Protein AF-A0A520LQC9-F1 (afdb_monomer_lite)

Radius of gyration: 25.59 Å; chains: 1; bounding box: 59×43×76 Å

pLDDT: mean 84.44, std 19.71, range [26.31, 98.5]

Secondary structure (DSSP, 8-state):
--TTSSTTTTT-SS---------------S---------SSPPPPPSS--GGG---HHHHHHHSSS----SS----TT--------TTSEETTEE--SSEEEEEEEEEETTEEEEEEEE----HHHHHHHHHHHHSS---HHHHHHHHGGGTT---TTSS-TT-HHHHHHHHHHHHHHHTSEEEEEEEEE-TTS-EEE---TT-EEEETTTTSS-GGGPPPP-STTHHHHT-SS-SS---S--

Sequence (243 aa):
MRRRSVLSLLGLGGVGVLTAKGLSGCIAPGGSSRAAKAFPFQPVRVPLPVNSDGLQASEQQSTYRELALEDRLTVPDGFASQLLAAWGDPLGDSRFGFNNDHLGFVQQGPDRASMTVNFEYISAVPWVQGFAEVVGRSLPFAALVASLQPSDGVVDCTALPAGDRRLQQIRAVADEAMTDLGIGVMTLQRDGQGQWKRAQGPQDRRITGISGLEDPQQQLISTGPAAAVFRASSRQGYDDGLG

Foldseek 3Di:
DDPPVVVVVVPPPDDDDDDDDDDDDDDDDDDDPPPLPDDPFDDDDDLADDPSVPDDPVRRCVVNVDDDDDPDDDDTPPDDDDDAFDFLPDFAVGTAAADKDWDDWAAPDQWKIKTKIFQAADPPVVCQVCVCVRNVDHQCVVVLCVVCVVVVNDDDLVPDDPPDPNNVSCCSRVVNRQSRGGMWMFMWTQDPVRDIHTDDDPPGDDLTSCQCVVDVVRDDDDDDPCVVQLVDPDHDDDNPVPD

Structure (mmCIF, N/CA/C/O backbone):
data_AF-A0A520LQC9-F1
#
_entry.id   AF-A0A520LQC9-F1
#
loop_
_atom_site.group_PDB
_atom_site.id
_atom_site.type_symbol
_atom_site.label_atom_id
_atom_site.label_alt_id
_atom_site.label_comp_id
_atom_site.label_asym_id
_atom_site.label_entity_id
_atom_site.label_seq_id
_atom_site.pdbx_PDB_ins_code
_atom_site.Cartn_x
_atom_site.Cartn_y
_atom_site.Cartn_z
_atom_site.occupancy
_atom_site.B_iso_or_equiv
_atom_site.auth_seq_id
_atom_site.auth_comp_id
_atom_site.auth_asym_id
_atom_site.auth_atom_id
_atom_site.pdbx_PDB_model_num
ATOM 1 N N . MET A 1 1 ? -33.769 -2.444 -13.936 1.00 41.75 1 MET A N 1
ATOM 2 C CA . MET A 1 1 ? -32.495 -1.804 -14.341 1.00 41.75 1 MET A CA 1
ATOM 3 C C . MET A 1 1 ? -31.604 -2.843 -15.016 1.00 41.75 1 MET A C 1
ATOM 5 O O . MET A 1 1 ? -31.453 -3.929 -14.474 1.00 41.75 1 MET A O 1
ATOM 9 N N . ARG A 1 2 ? -31.092 -2.573 -16.226 1.00 30.67 2 ARG A N 1
ATOM 10 C CA . ARG A 1 2 ? -30.280 -3.526 -17.012 1.00 30.67 2 ARG A CA 1
ATOM 11 C C . ARG A 1 2 ? -28.792 -3.344 -16.684 1.00 30.67 2 ARG A C 1
ATOM 13 O O . ARG A 1 2 ? -28.286 -2.231 -16.760 1.00 30.67 2 ARG A O 1
ATOM 20 N N . ARG A 1 3 ? -28.086 -4.448 -16.400 1.00 45.88 3 ARG A N 1
ATOM 21 C CA . ARG A 1 3 ? -26.659 -4.527 -15.999 1.00 45.88 3 ARG A CA 1
ATOM 22 C C . ARG A 1 3 ? -25.648 -3.830 -16.935 1.00 45.88 3 ARG A C 1
ATOM 24 O O . ARG A 1 3 ? -24.495 -3.677 -16.566 1.00 45.88 3 ARG A O 1
ATOM 31 N N . ARG A 1 4 ? -26.064 -3.377 -18.123 1.00 47.41 4 ARG A N 1
ATOM 32 C CA . ARG A 1 4 ? -25.204 -2.676 -19.094 1.00 47.41 4 ARG A CA 1
ATOM 33 C C . ARG A 1 4 ? -25.008 -1.184 -18.798 1.00 47.41 4 ARG A C 1
ATOM 35 O O . ARG A 1 4 ? -24.074 -0.604 -19.324 1.00 47.41 4 ARG A O 1
ATOM 42 N N . SER A 1 5 ? -25.840 -0.576 -17.951 1.00 45.59 5 SER A N 1
ATOM 43 C CA . SER A 1 5 ? -25.753 0.863 -17.651 1.00 45.59 5 SER A CA 1
ATOM 44 C C . SER A 1 5 ? -24.726 1.217 -16.566 1.00 45.59 5 SER A C 1
ATOM 46 O O . SER A 1 5 ? -24.356 2.378 -16.447 1.00 45.59 5 SER A O 1
ATOM 48 N N . VAL A 1 6 ? -24.255 0.238 -15.784 1.00 43.56 6 VAL A N 1
ATOM 49 C CA . VAL A 1 6 ? -23.309 0.473 -14.674 1.00 43.56 6 VAL A CA 1
ATOM 50 C C . VAL A 1 6 ? -21.874 0.649 -15.184 1.00 43.56 6 VAL A C 1
ATOM 52 O O . VAL A 1 6 ? -21.160 1.526 -14.711 1.00 43.56 6 VAL A O 1
ATOM 55 N N . LEU A 1 7 ? -21.475 -0.100 -16.220 1.00 42.34 7 LEU A N 1
ATOM 56 C CA . LEU A 1 7 ? -20.141 0.023 -16.830 1.00 42.34 7 LEU A CA 1
ATOM 57 C C . LEU A 1 7 ? -19.940 1.357 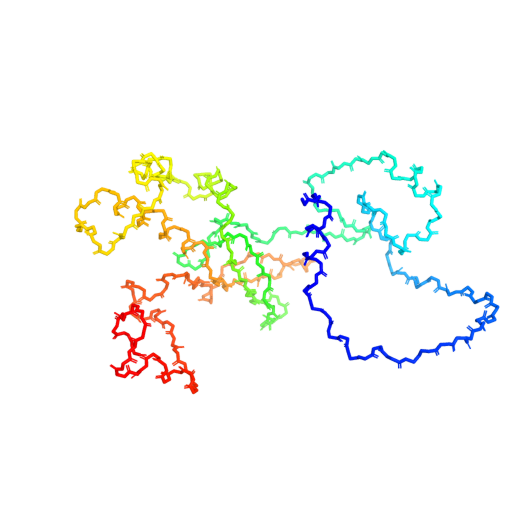-17.568 1.00 42.34 7 LEU A C 1
ATOM 59 O O . LEU A 1 7 ? -18.813 1.806 -17.725 1.00 42.34 7 LEU A O 1
ATOM 63 N N . SER A 1 8 ? -21.023 2.024 -17.974 1.00 41.09 8 SER A N 1
ATOM 64 C CA . SER A 1 8 ? -20.958 3.358 -18.581 1.00 41.09 8 SER A CA 1
ATOM 65 C C . SER A 1 8 ? -20.707 4.474 -17.559 1.00 41.09 8 SER A C 1
ATOM 67 O O . SER A 1 8 ? -20.247 5.542 -17.947 1.00 41.09 8 SER A O 1
ATOM 69 N N . LEU A 1 9 ? -20.993 4.246 -16.269 1.00 41.69 9 LEU A N 1
ATOM 70 C CA . LEU A 1 9 ? -20.809 5.252 -15.214 1.00 41.69 9 LEU A CA 1
ATOM 71 C C . LEU A 1 9 ? -19.421 5.211 -14.556 1.00 41.69 9 LEU A C 1
ATOM 73 O O . LEU A 1 9 ? -18.987 6.223 -14.019 1.00 41.69 9 LEU A O 1
ATOM 77 N N . LEU A 1 10 ? -18.706 4.084 -14.629 1.00 44.91 10 LEU A N 1
ATOM 78 C CA . LEU A 1 10 ? -17.356 3.944 -14.056 1.00 44.91 10 LEU A CA 1
ATOM 79 C C . LEU A 1 10 ? -16.238 4.501 -14.959 1.00 44.91 10 LEU A C 1
ATOM 81 O O . LEU A 1 10 ? -15.096 4.589 -14.530 1.00 44.91 10 LEU A O 1
ATOM 85 N N . GLY A 1 11 ? -16.561 4.918 -16.188 1.00 42.03 11 GLY A N 1
ATOM 86 C CA . GLY A 1 11 ? -15.620 5.554 -17.120 1.00 42.03 11 GLY A CA 1
ATOM 87 C C . GLY A 1 11 ? -15.581 7.088 -17.067 1.00 42.03 11 GLY A C 1
ATOM 88 O O . GLY A 1 11 ? -14.972 7.700 -17.938 1.00 42.03 11 GLY A O 1
ATOM 89 N N . LEU A 1 12 ? -16.247 7.730 -16.101 1.00 41.31 12 LEU A N 1
ATOM 90 C CA . LEU A 1 12 ? -16.371 9.196 -16.012 1.00 41.31 12 LEU A CA 1
ATOM 91 C C . LEU A 1 12 ? -15.579 9.794 -14.837 1.00 41.31 12 LEU A C 1
ATOM 93 O O . LEU A 1 12 ? -16.063 10.664 -14.118 1.00 41.31 12 LEU A O 1
ATOM 97 N N . GLY A 1 13 ? -14.337 9.347 -14.663 1.00 36.91 13 GLY A N 1
ATOM 98 C CA . GLY A 1 13 ? -13.351 9.996 -13.802 1.00 36.91 13 GLY A CA 1
ATOM 99 C C . GLY A 1 13 ? -12.345 10.800 -14.624 1.00 36.91 13 GLY A C 1
ATOM 100 O O . GLY A 1 13 ? -11.315 10.268 -15.011 1.00 36.91 13 GLY A O 1
ATOM 101 N N . GLY A 1 14 ? -12.641 12.079 -14.873 1.00 41.03 14 GLY A N 1
ATOM 102 C CA . GLY A 1 14 ? -11.618 13.098 -15.134 1.00 41.03 14 GLY A CA 1
ATOM 103 C C . GLY A 1 14 ? -11.193 13.356 -16.584 1.00 41.03 14 GLY A C 1
ATOM 104 O O . GLY A 1 14 ? -10.064 13.065 -16.949 1.00 41.03 14 GLY A O 1
ATOM 105 N N . VAL A 1 15 ? -12.020 14.071 -17.357 1.00 36.84 15 VAL A N 1
ATOM 106 C CA . VAL A 1 15 ? -11.524 15.138 -18.252 1.00 36.84 15 VAL A CA 1
ATOM 107 C C . VAL A 1 15 ? -12.535 16.282 -18.218 1.00 36.84 15 VAL A C 1
ATOM 109 O O . VAL A 1 15 ? -13.693 16.115 -18.599 1.00 36.84 15 VAL A O 1
ATOM 112 N N . GLY A 1 16 ? -12.107 17.451 -17.744 1.00 32.12 16 GLY A N 1
ATOM 113 C CA . GLY A 1 16 ? -12.896 18.676 -17.817 1.00 32.12 16 GLY A CA 1
ATOM 114 C C . GLY A 1 16 ? -13.142 19.062 -19.273 1.00 32.12 16 GLY A C 1
ATOM 115 O O . GLY A 1 16 ? -12.228 19.499 -19.967 1.00 32.12 16 GLY A O 1
ATOM 116 N N . VAL A 1 17 ? -14.383 18.914 -19.733 1.00 31.62 17 VAL A N 1
ATOM 117 C CA . VAL A 1 17 ? -14.853 19.482 -20.999 1.00 31.62 17 VAL A CA 1
ATOM 118 C C . VAL A 1 17 ? -15.543 20.802 -20.686 1.00 31.62 17 VAL A C 1
ATOM 120 O O . VAL A 1 17 ? -16.696 20.838 -20.256 1.00 31.62 17 VAL A O 1
ATOM 123 N N . LEU A 1 18 ? -14.836 21.903 -20.931 1.00 34.00 18 LEU A N 1
ATOM 124 C CA . LEU A 1 18 ? -15.486 23.180 -21.174 1.00 34.00 18 LEU A CA 1
ATOM 125 C C . LEU A 1 18 ? -16.103 23.139 -22.582 1.00 34.00 18 LEU A C 1
ATOM 127 O O . LEU A 1 18 ? -15.412 23.082 -23.593 1.00 34.00 18 LEU A O 1
ATOM 131 N N . THR A 1 19 ? -17.436 23.163 -22.580 1.00 35.38 19 THR A N 1
ATOM 132 C CA . THR A 1 19 ? -18.348 23.686 -23.609 1.00 35.38 19 THR A CA 1
ATOM 133 C C . THR A 1 19 ? -18.369 23.021 -24.987 1.00 35.38 19 THR A C 1
ATOM 135 O O . THR A 1 19 ? -17.676 23.423 -25.916 1.00 35.38 19 THR A O 1
ATOM 138 N N . ALA A 1 20 ? -19.343 22.126 -25.166 1.00 37.72 20 ALA A N 1
ATOM 139 C CA . ALA A 1 20 ? -20.024 21.945 -26.442 1.00 37.72 20 ALA A CA 1
ATOM 140 C C . ALA A 1 20 ? -21.269 22.848 -26.487 1.00 37.72 20 ALA A C 1
ATOM 142 O O . ALA A 1 20 ? -22.226 22.593 -25.760 1.00 37.72 20 ALA A O 1
ATOM 143 N N . LYS A 1 21 ? -21.277 23.869 -27.354 1.00 31.86 21 LYS A N 1
ATOM 144 C CA . LYS A 1 21 ? -22.494 24.423 -27.981 1.00 31.86 21 LYS A CA 1
ATOM 145 C C . LYS A 1 21 ? -22.140 25.080 -29.320 1.00 31.86 21 LYS A C 1
ATOM 147 O O . LYS A 1 21 ? -21.300 25.968 -29.358 1.00 31.86 21 LYS A O 1
ATOM 152 N N . GLY A 1 22 ? -22.837 24.670 -30.380 1.00 26.31 22 GLY A N 1
ATOM 153 C CA . GLY A 1 22 ? -22.778 25.257 -31.727 1.00 26.31 22 GLY A CA 1
ATOM 154 C C . GLY A 1 22 ? -22.668 24.158 -32.786 1.00 26.31 22 GLY A C 1
ATOM 155 O O . GLY A 1 22 ? -21.577 23.696 -33.071 1.00 26.31 22 GLY A O 1
ATOM 156 N N . LEU A 1 23 ? -23.770 23.485 -33.124 1.00 34.34 23 LEU A N 1
ATOM 157 C CA . LEU A 1 23 ? -24.636 23.783 -34.277 1.00 34.34 23 LEU A CA 1
ATOM 158 C C . LEU A 1 23 ? -23.962 23.586 -35.645 1.00 34.34 23 LEU A C 1
ATOM 160 O O . LEU A 1 23 ? -23.001 24.259 -35.979 1.00 34.34 23 LEU A O 1
ATOM 164 N N . SER A 1 24 ? -24.614 22.728 -36.435 1.00 35.12 24 SER A N 1
ATOM 165 C CA . SER A 1 24 ? -24.707 22.739 -37.898 1.00 35.12 24 SER A CA 1
ATOM 166 C C . SER A 1 24 ? -23.434 22.711 -38.741 1.00 35.12 24 SER A C 1
ATOM 168 O O . SER A 1 24 ? -22.727 23.696 -38.886 1.00 35.12 24 SER A O 1
ATOM 170 N N . GLY A 1 25 ? -23.319 21.611 -39.490 1.00 38.41 25 GLY A N 1
ATOM 171 C CA . GLY A 1 25 ? -23.129 21.689 -40.935 1.00 38.41 25 GLY A CA 1
ATOM 172 C C . GLY A 1 25 ? -21.792 22.236 -41.414 1.00 38.41 25 GLY A C 1
ATOM 173 O O . GLY A 1 25 ? -21.731 23.362 -41.881 1.00 38.41 25 GLY A O 1
ATOM 174 N N . CYS A 1 26 ? -20.784 21.369 -41.459 1.00 28.91 26 CYS A N 1
ATOM 175 C CA . CYS A 1 26 ? -19.716 21.462 -42.447 1.00 28.91 26 CYS A CA 1
ATOM 176 C C . CYS A 1 26 ? -19.428 20.049 -42.957 1.00 28.91 26 CYS A C 1
ATOM 178 O O . CYS A 1 26 ? -18.980 19.182 -42.209 1.00 28.91 26 CYS A O 1
ATOM 180 N N . ILE A 1 27 ? -19.719 19.822 -44.236 1.00 44.97 27 ILE A N 1
ATOM 181 C CA . ILE A 1 27 ? -19.195 18.694 -45.005 1.00 44.97 27 ILE A CA 1
ATOM 182 C C . ILE A 1 27 ? -17.670 18.787 -44.902 1.00 44.97 27 ILE A C 1
ATOM 184 O O . ILE A 1 27 ? -17.093 19.769 -45.362 1.00 44.97 27 ILE A O 1
ATOM 188 N N . ALA A 1 28 ? -17.019 17.808 -44.274 1.00 32.06 28 ALA A N 1
ATOM 189 C CA . ALA A 1 28 ? -15.567 17.713 -44.331 1.00 32.06 28 ALA A CA 1
ATOM 190 C C . ALA A 1 28 ? -15.187 17.199 -45.732 1.00 32.06 28 ALA A C 1
ATOM 192 O O . ALA A 1 28 ? -15.587 16.089 -46.095 1.00 32.06 28 ALA A O 1
ATOM 193 N N . PRO A 1 29 ? -14.470 17.990 -46.547 1.00 35.97 29 PRO A N 1
ATOM 194 C CA . PRO A 1 29 ? -14.013 17.538 -47.846 1.00 35.97 29 PRO A CA 1
ATOM 195 C C . PRO A 1 29 ? -12.846 16.572 -47.660 1.00 35.97 29 PRO A C 1
ATOM 197 O O . PRO A 1 29 ? -11.974 16.817 -46.833 1.00 35.97 29 PRO A O 1
ATOM 200 N N . GLY A 1 30 ? -12.818 15.535 -48.497 1.00 35.47 30 GLY A N 1
ATOM 201 C CA . GLY A 1 30 ? -11.588 14.903 -48.968 1.00 35.47 30 GLY A CA 1
ATOM 202 C C . GLY A 1 30 ? -10.801 14.102 -47.934 1.00 35.47 30 GLY A C 1
ATOM 203 O O . GLY A 1 30 ? -10.338 14.613 -46.919 1.00 35.47 30 GLY A O 1
ATOM 204 N N . GLY A 1 31 ? -10.575 12.829 -48.255 1.00 47.59 31 GLY A N 1
ATOM 205 C CA . GLY A 1 31 ? -9.645 11.978 -47.530 1.00 47.59 31 GLY A CA 1
ATOM 206 C C . GLY A 1 31 ? -8.300 12.672 -47.332 1.00 47.59 31 GLY A C 1
ATOM 207 O O . GLY A 1 31 ? -7.526 12.844 -48.268 1.00 47.59 31 GLY A O 1
ATOM 208 N N . SER A 1 32 ? -8.013 13.037 -46.089 1.00 35.12 32 SER A N 1
ATOM 209 C CA . SER A 1 32 ? -6.643 13.108 -45.619 1.00 35.12 32 SER A CA 1
ATOM 210 C C . SER A 1 32 ? -6.402 11.790 -44.908 1.00 35.12 32 SER A C 1
ATOM 212 O O . SER A 1 32 ? -6.978 11.511 -43.855 1.00 35.12 32 SER A O 1
ATOM 214 N N . SER A 1 33 ? -5.587 10.935 -45.522 1.00 46.50 33 SER A N 1
ATOM 215 C CA . SER A 1 33 ? -4.914 9.865 -44.804 1.00 46.50 33 SER A CA 1
ATOM 216 C C . SER A 1 33 ? -4.143 10.538 -43.671 1.00 46.50 33 SER A C 1
ATOM 218 O O . SER A 1 33 ? -3.051 11.068 -43.882 1.00 46.50 33 SER A O 1
ATOM 220 N N . ARG A 1 34 ? -4.745 10.606 -42.479 1.00 47.66 34 ARG A N 1
ATOM 221 C CA . ARG A 1 34 ? -4.026 10.956 -41.259 1.00 47.66 34 ARG A CA 1
ATOM 222 C C . ARG A 1 34 ? -2.916 9.925 -41.185 1.00 47.66 34 ARG A C 1
ATOM 224 O O . ARG A 1 34 ? -3.203 8.757 -40.941 1.00 47.66 34 ARG A O 1
ATOM 231 N N . ALA A 1 35 ? -1.691 10.340 -41.506 1.00 51.47 35 ALA A N 1
ATOM 232 C CA . ALA A 1 35 ? -0.525 9.492 -41.369 1.00 51.47 35 ALA A CA 1
ATOM 233 C C . ALA A 1 35 ? -0.599 8.905 -39.960 1.00 51.47 35 ALA A C 1
ATOM 235 O O . ALA A 1 35 ? -0.631 9.659 -38.980 1.00 51.47 35 ALA A O 1
ATOM 236 N N . ALA A 1 36 ? -0.769 7.584 -39.875 1.00 61.38 36 ALA A N 1
ATOM 237 C CA . ALA A 1 36 ? -0.762 6.892 -38.603 1.00 61.38 36 ALA A CA 1
ATOM 238 C C . ALA A 1 36 ? 0.520 7.335 -37.900 1.00 61.38 36 ALA A C 1
ATOM 240 O O . ALA A 1 36 ? 1.600 7.257 -38.492 1.00 61.38 36 ALA A O 1
ATOM 241 N N . LYS A 1 37 ? 0.403 7.909 -36.697 1.00 60.16 37 LYS A N 1
ATOM 242 C CA . LYS A 1 37 ? 1.586 8.272 -35.916 1.00 60.16 37 LYS A CA 1
ATOM 243 C C . LYS A 1 37 ? 2.418 7.002 -35.789 1.00 60.16 37 LYS A C 1
ATOM 245 O O . LYS A 1 37 ? 1.970 6.049 -35.159 1.00 60.16 37 LYS A O 1
ATOM 250 N N . ALA A 1 38 ? 3.584 6.985 -36.427 1.00 76.06 38 ALA A N 1
ATOM 251 C CA . ALA A 1 38 ? 4.504 5.873 -36.313 1.00 76.06 38 ALA A CA 1
ATOM 252 C C . ALA A 1 38 ? 4.995 5.849 -34.865 1.00 76.06 38 ALA A C 1
ATOM 254 O O . ALA A 1 38 ? 5.690 6.765 -34.419 1.00 76.06 38 ALA A O 1
ATOM 255 N N . PHE A 1 39 ? 4.560 4.846 -34.109 1.00 78.94 39 PHE A N 1
ATOM 256 C CA . PHE A 1 39 ? 5.113 4.591 -32.790 1.00 78.94 39 PHE A CA 1
ATOM 257 C C . PHE A 1 39 ? 6.555 4.088 -32.957 1.00 78.94 39 PHE A C 1
ATOM 259 O O . PHE A 1 39 ? 6.832 3.346 -33.900 1.00 78.94 39 PHE A O 1
ATOM 266 N N . PRO A 1 40 ? 7.484 4.458 -32.057 1.00 89.06 40 PRO A N 1
ATOM 267 C CA . PRO A 1 40 ? 8.860 3.957 -32.098 1.00 89.06 40 PRO A CA 1
ATOM 268 C C . PRO A 1 40 ? 8.972 2.466 -31.720 1.00 89.06 40 PRO A C 1
ATOM 270 O O . PRO A 1 40 ? 10.072 1.932 -31.649 1.00 89.06 40 PRO A O 1
ATOM 273 N N . PHE A 1 41 ? 7.844 1.800 -31.465 1.00 91.00 41 PHE A N 1
ATOM 274 C CA . PHE A 1 41 ? 7.709 0.381 -31.159 1.00 91.00 41 PHE A CA 1
ATOM 275 C C . PHE A 1 41 ? 6.403 -0.147 -31.763 1.00 91.00 41 PHE A C 1
ATOM 277 O O . PHE A 1 41 ? 5.493 0.631 -32.059 1.00 91.00 41 PHE A O 1
ATOM 284 N N . GLN A 1 42 ? 6.292 -1.467 -31.908 1.00 87.62 42 GLN A N 1
ATOM 285 C CA . GLN A 1 42 ? 5.036 -2.116 -32.285 1.00 87.62 42 GLN A CA 1
ATOM 286 C C . GLN A 1 42 ? 4.140 -2.265 -31.044 1.00 87.62 42 GLN A C 1
ATOM 288 O O . GLN A 1 42 ? 4.574 -2.890 -30.074 1.00 87.62 42 GLN A O 1
ATOM 293 N N . PRO A 1 43 ? 2.924 -1.685 -31.015 1.00 86.00 43 PRO A N 1
ATOM 294 C CA . PRO A 1 43 ? 2.024 -1.827 -29.874 1.00 86.00 43 PRO A CA 1
ATOM 295 C C . PRO A 1 43 ? 1.677 -3.292 -29.583 1.00 86.00 43 PRO A C 1
ATOM 297 O O . PRO A 1 43 ? 1.426 -4.076 -30.499 1.00 86.00 43 PRO A O 1
ATOM 300 N N . VAL A 1 44 ? 1.618 -3.650 -28.299 1.00 86.44 44 VAL A N 1
ATOM 301 C CA . VAL A 1 44 ? 1.149 -4.974 -27.867 1.00 86.44 44 VAL A CA 1
ATOM 302 C C . VAL A 1 44 ? -0.352 -5.078 -28.125 1.00 86.44 44 VAL A C 1
ATOM 304 O O . VAL A 1 44 ? -1.110 -4.163 -27.796 1.00 86.44 44 VAL A O 1
ATOM 307 N N . ARG A 1 45 ? -0.793 -6.208 -28.688 1.00 82.31 45 ARG A N 1
ATOM 308 C CA . ARG A 1 45 ? -2.220 -6.487 -28.872 1.00 82.31 45 ARG A CA 1
ATOM 309 C C . ARG A 1 45 ? -2.903 -6.600 -27.507 1.00 82.31 45 ARG A C 1
ATOM 311 O O . ARG A 1 45 ? -2.523 -7.430 -26.685 1.00 82.31 45 ARG A O 1
ATOM 318 N N . VAL A 1 46 ? -3.952 -5.811 -27.304 1.00 85.00 46 VAL A N 1
ATOM 319 C CA . VAL A 1 46 ? -4.822 -5.896 -26.124 1.00 85.00 46 VAL A CA 1
ATOM 320 C C . VAL A 1 46 ? -5.995 -6.861 -26.360 1.00 85.00 46 VAL A C 1
ATOM 322 O O . VAL A 1 46 ? -6.340 -7.126 -27.509 1.00 85.00 46 VAL A O 1
ATOM 325 N N . PRO A 1 47 ? -6.650 -7.385 -25.308 1.00 85.06 47 PRO A N 1
ATOM 326 C CA . PRO A 1 47 ? -7.745 -8.347 -25.464 1.00 85.06 47 PRO A CA 1
ATOM 327 C C . PRO A 1 47 ? -9.012 -7.818 -26.144 1.00 85.06 47 PRO A C 1
ATOM 329 O O . PRO A 1 47 ? -9.862 -8.604 -26.557 1.00 85.06 47 PRO A O 1
ATOM 332 N N . LEU A 1 48 ? -9.168 -6.496 -26.219 1.00 86.06 48 LEU A N 1
ATOM 333 C CA . LEU A 1 48 ? -10.348 -5.836 -26.763 1.00 86.06 48 LEU A CA 1
ATOM 334 C C . LEU A 1 48 ? -9.943 -4.889 -27.895 1.00 86.06 48 LEU A C 1
ATOM 336 O O . LEU A 1 48 ? -8.956 -4.174 -27.731 1.00 86.06 48 LEU A O 1
ATOM 340 N N . PRO A 1 49 ? -10.713 -4.826 -28.997 1.00 84.81 49 PRO A N 1
ATOM 341 C CA . PRO A 1 49 ? -10.439 -3.886 -30.075 1.00 84.81 49 PRO A CA 1
ATOM 342 C C . PRO A 1 49 ? -10.452 -2.450 -29.555 1.00 84.81 49 PRO A C 1
ATOM 344 O O . PRO A 1 49 ? -11.366 -2.045 -28.830 1.00 84.81 49 PRO A O 1
ATOM 347 N N . VAL A 1 50 ? -9.471 -1.662 -29.981 1.00 83.25 50 VAL A N 1
ATOM 348 C CA . VAL A 1 50 ? -9.417 -0.220 -29.736 1.00 83.25 50 VAL A CA 1
ATOM 349 C C . VAL A 1 50 ? -9.414 0.530 -31.064 1.00 83.25 50 VAL A C 1
ATOM 351 O O . VAL A 1 50 ? -8.910 0.057 -32.078 1.00 83.25 50 VAL A O 1
ATOM 354 N N . ASN A 1 51 ? -9.969 1.744 -31.082 1.00 79.00 51 ASN A N 1
ATOM 355 C CA . ASN A 1 51 ? -10.102 2.531 -32.319 1.00 79.00 51 ASN A CA 1
ATOM 356 C C . ASN A 1 51 ? -8.755 2.821 -33.009 1.00 79.00 51 ASN A C 1
ATOM 358 O O . ASN A 1 51 ? -8.720 3.116 -34.201 1.00 79.00 51 ASN A O 1
ATOM 362 N N . SER A 1 52 ? -7.652 2.760 -32.261 1.00 75.94 52 SER A N 1
ATOM 363 C CA . SER A 1 52 ? -6.294 2.945 -32.769 1.00 75.94 52 SER A CA 1
ATOM 364 C C . SER A 1 52 ? -5.736 1.747 -33.540 1.00 75.94 52 SER A C 1
ATOM 366 O O . SER A 1 52 ? -4.690 1.901 -34.159 1.00 75.94 52 SER A O 1
ATOM 368 N N . ASP A 1 53 ? -6.415 0.596 -33.548 1.00 78.12 53 ASP A N 1
ATOM 369 C CA . ASP A 1 53 ? -5.949 -0.605 -34.258 1.00 78.12 53 ASP A CA 1
ATOM 370 C C . ASP A 1 53 ? -6.005 -0.457 -35.784 1.00 78.12 53 ASP A C 1
ATOM 372 O O . ASP A 1 53 ? -5.381 -1.226 -36.508 1.00 78.12 53 ASP A O 1
ATOM 376 N N . GLY A 1 54 ? -6.781 0.506 -36.294 1.00 83.31 54 GLY A N 1
ATOM 377 C CA . GLY A 1 54 ? -6.943 0.724 -37.735 1.00 83.31 54 GLY A CA 1
ATOM 378 C C . GLY A 1 54 ? -7.723 -0.378 -38.461 1.00 83.31 54 GLY A C 1
ATOM 379 O O . GLY A 1 54 ? -7.765 -0.374 -39.687 1.00 83.31 54 GLY A O 1
ATOM 380 N N . LEU A 1 55 ? -8.351 -1.296 -37.720 1.00 86.44 55 LEU A N 1
ATOM 381 C CA . LEU A 1 55 ? -9.120 -2.418 -38.255 1.00 86.44 55 LEU A CA 1
ATOM 382 C C . LEU A 1 55 ? -10.587 -2.042 -38.476 1.00 86.44 55 LEU A C 1
ATOM 384 O O . LEU A 1 55 ? -11.229 -1.459 -37.596 1.00 86.44 55 LEU A O 1
ATOM 388 N N . GLN A 1 56 ? -11.146 -2.457 -39.610 1.00 90.56 56 GLN A N 1
ATOM 389 C CA . GLN A 1 56 ? -12.584 -2.406 -39.868 1.00 90.56 56 GLN A CA 1
ATOM 390 C C . GLN A 1 56 ? -13.343 -3.426 -39.012 1.00 90.56 56 GLN A C 1
ATOM 392 O O . GLN A 1 56 ? -12.772 -4.391 -38.510 1.00 90.56 56 GLN A O 1
ATOM 397 N N . ALA A 1 57 ? -14.663 -3.268 -38.876 1.00 88.62 57 ALA A N 1
ATOM 398 C CA . ALA A 1 57 ? -15.483 -4.125 -38.011 1.00 88.62 57 ALA A CA 1
ATOM 399 C C . ALA A 1 57 ? -15.358 -5.634 -38.319 1.00 88.62 57 ALA A C 1
ATOM 401 O O . ALA A 1 57 ? -15.277 -6.447 -37.400 1.00 88.62 57 ALA A O 1
ATOM 402 N N . SER A 1 58 ? -15.306 -6.020 -39.599 1.00 90.75 58 SER A N 1
ATOM 403 C CA . SER A 1 58 ? -15.115 -7.420 -40.008 1.00 90.75 58 SER A CA 1
ATOM 404 C C . SER A 1 58 ? -13.722 -7.946 -39.655 1.00 90.75 58 SER A C 1
ATOM 406 O O . SER A 1 58 ? -13.572 -9.091 -39.231 1.00 90.75 58 SER A O 1
ATOM 408 N N . GLU A 1 59 ? -12.701 -7.101 -39.791 1.00 90.19 59 GLU A N 1
ATOM 409 C CA . GLU A 1 59 ? -11.324 -7.437 -39.439 1.00 90.19 59 GLU A CA 1
ATOM 410 C C . GLU A 1 59 ? -11.177 -7.565 -37.926 1.00 90.19 59 GLU A C 1
ATOM 412 O O . GLU A 1 59 ? -10.575 -8.529 -37.470 1.00 90.19 59 GLU A O 1
ATOM 417 N N . GLN A 1 60 ? -11.798 -6.676 -37.143 1.00 89.00 60 GLN A N 1
ATOM 418 C CA . GLN A 1 60 ? -11.866 -6.789 -35.686 1.00 89.00 60 GLN A CA 1
ATOM 419 C C . GLN A 1 60 ? -12.516 -8.112 -35.266 1.00 89.00 60 GLN A C 1
ATOM 421 O O . GLN A 1 60 ? -11.951 -8.831 -34.447 1.00 89.00 60 GLN A O 1
ATOM 426 N N . GLN A 1 61 ? -13.658 -8.479 -35.857 1.00 88.69 61 GLN A N 1
ATOM 427 C CA . GLN A 1 61 ? -14.330 -9.746 -35.548 1.00 88.69 61 GLN A CA 1
ATOM 428 C C . GLN A 1 61 ? -13.436 -10.958 -35.813 1.00 88.69 61 GLN A C 1
ATOM 430 O O . GLN A 1 61 ? -13.388 -11.858 -34.984 1.00 88.69 61 GLN A O 1
ATOM 435 N N . SER A 1 62 ? -12.712 -10.981 -36.935 1.00 89.69 62 SER A N 1
ATOM 436 C CA . SER A 1 62 ? -11.788 -12.078 -37.245 1.00 89.69 62 SER A CA 1
ATOM 437 C C . SER A 1 62 ? -10.552 -12.073 -36.338 1.00 89.69 62 SER A C 1
ATOM 439 O O . SER A 1 62 ? -10.083 -13.126 -35.920 1.00 89.69 62 SER A O 1
ATOM 441 N N . THR A 1 63 ? -10.022 -10.887 -36.043 1.00 86.62 63 THR A N 1
ATOM 442 C CA . THR A 1 63 ? -8.773 -10.645 -35.302 1.00 86.62 63 THR A CA 1
ATOM 443 C C . THR A 1 63 ? -8.910 -10.979 -33.821 1.00 86.62 63 THR A C 1
ATOM 445 O O . THR A 1 63 ? -7.996 -11.569 -33.247 1.00 86.62 63 THR A O 1
ATOM 448 N N . TYR A 1 64 ? -10.043 -10.611 -33.219 1.00 88.19 64 TYR A N 1
ATOM 449 C CA . TYR A 1 64 ? -10.333 -10.742 -31.789 1.00 88.19 64 TYR A CA 1
ATOM 450 C C . TYR A 1 64 ? -11.253 -11.929 -31.468 1.00 88.19 64 TYR A C 1
ATOM 45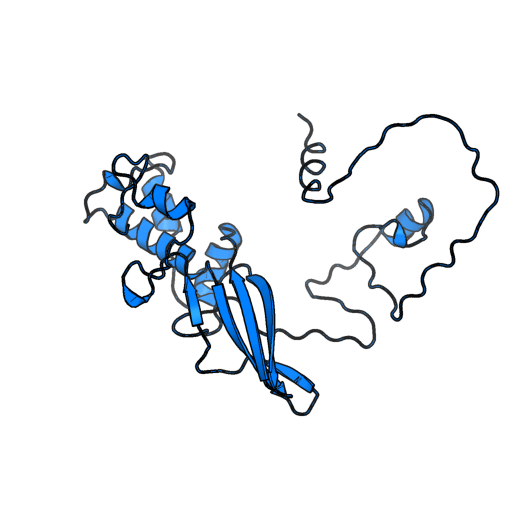2 O O . TYR A 1 64 ? -11.746 -12.042 -30.348 1.00 88.19 64 TYR A O 1
ATOM 460 N N . ARG A 1 65 ? -11.502 -12.819 -32.442 1.00 89.12 65 ARG A N 1
ATOM 461 C CA . ARG A 1 65 ? -12.328 -14.020 -32.246 1.00 89.12 65 ARG A CA 1
ATOM 462 C C . ARG A 1 65 ? -11.746 -14.953 -31.186 1.00 89.12 65 ARG A C 1
ATOM 464 O O . ARG A 1 65 ? -12.494 -15.546 -30.415 1.00 89.12 65 ARG A O 1
ATOM 471 N N . GLU A 1 66 ? -10.428 -15.100 -31.195 1.00 86.44 66 GLU A N 1
ATOM 472 C CA . GLU A 1 66 ? -9.677 -15.972 -30.303 1.00 86.44 66 GLU A CA 1
ATOM 473 C C . GLU A 1 66 ? -8.476 -15.203 -29.766 1.00 86.44 66 GLU A C 1
ATOM 475 O O . GLU A 1 66 ? -7.801 -14.474 -30.497 1.00 86.44 66 GLU A O 1
ATOM 480 N N . LEU A 1 67 ? -8.227 -15.355 -28.470 1.00 83.12 67 LEU A N 1
ATOM 481 C CA . LEU A 1 67 ? -7.120 -14.707 -27.793 1.00 83.12 67 LEU A CA 1
ATOM 482 C C . LEU A 1 67 ? -6.570 -15.646 -26.724 1.00 83.12 67 LEU A C 1
ATOM 484 O O . LEU A 1 67 ? -7.320 -16.152 -25.889 1.00 83.12 67 LEU A O 1
ATOM 488 N N . ALA A 1 68 ? -5.255 -15.838 -26.737 1.00 82.75 68 ALA A N 1
ATOM 489 C CA . ALA A 1 68 ? -4.544 -16.426 -25.616 1.00 82.75 68 ALA A CA 1
ATOM 490 C C . ALA A 1 68 ? -4.335 -15.343 -24.550 1.00 82.75 68 ALA A C 1
ATOM 492 O O . ALA A 1 68 ? -3.716 -14.314 -24.819 1.00 82.75 68 ALA A O 1
ATOM 493 N N . LEU A 1 69 ? -4.888 -15.566 -23.359 1.00 84.12 69 LEU A N 1
ATOM 494 C CA . LEU A 1 69 ? -4.620 -14.731 -22.194 1.00 84.12 69 LEU A CA 1
ATOM 495 C C . LEU A 1 69 ? -3.445 -15.330 -21.430 1.00 84.12 69 LEU A C 1
ATOM 497 O O . LEU A 1 69 ? -3.495 -16.489 -21.021 1.00 84.12 69 LEU A O 1
ATOM 501 N N . GLU A 1 70 ? -2.411 -14.525 -21.230 1.00 86.38 70 GLU A N 1
ATOM 502 C CA . GLU A 1 70 ? -1.295 -14.852 -20.354 1.00 86.38 70 GLU A CA 1
ATOM 503 C C . GLU A 1 70 ? -1.421 -14.011 -19.085 1.00 86.38 70 GLU A C 1
ATOM 505 O O . GLU A 1 70 ? -1.603 -12.795 -19.162 1.00 86.38 70 GLU A O 1
ATOM 510 N N . ASP A 1 71 ? -1.319 -14.645 -17.917 1.00 90.62 71 ASP A N 1
ATOM 511 C CA . ASP A 1 71 ? -1.301 -13.946 -16.629 1.00 90.62 71 ASP A CA 1
ATOM 512 C C . ASP A 1 71 ? 0.097 -13.375 -16.354 1.00 90.62 71 ASP A C 1
ATOM 514 O O . ASP A 1 71 ? 0.852 -13.837 -15.497 1.00 90.62 71 ASP A O 1
ATOM 518 N N . ARG A 1 72 ? 0.503 -12.426 -17.201 1.00 89.44 72 ARG A N 1
ATOM 519 C CA . ARG A 1 72 ? 1.780 -11.721 -17.107 1.00 89.44 72 ARG A CA 1
ATOM 520 C C . ARG A 1 72 ? 1.700 -10.354 -17.771 1.00 89.44 72 ARG A C 1
ATOM 522 O O . ARG A 1 72 ? 0.875 -10.107 -18.646 1.00 89.44 72 ARG A O 1
ATOM 529 N N . LEU A 1 73 ? 2.642 -9.486 -17.419 1.00 90.81 73 LEU A N 1
ATOM 530 C CA . LEU A 1 73 ? 2.854 -8.246 -18.152 1.00 90.81 73 LEU A CA 1
ATOM 531 C C . LEU A 1 73 ? 3.560 -8.533 -19.487 1.00 90.81 73 LEU A C 1
ATOM 533 O O . LEU A 1 73 ? 4.701 -9.000 -19.502 1.00 90.81 73 LEU A O 1
ATOM 537 N N . THR A 1 74 ? 2.891 -8.219 -20.595 1.00 90.56 74 THR A N 1
ATOM 538 C CA . THR A 1 74 ? 3.460 -8.280 -21.949 1.00 90.56 74 THR A CA 1
ATOM 539 C C . THR A 1 74 ? 3.873 -6.882 -22.394 1.00 90.56 74 THR A C 1
ATOM 541 O O . THR A 1 74 ? 3.089 -5.937 -22.312 1.00 90.56 74 THR A O 1
ATOM 544 N N . VAL A 1 75 ? 5.109 -6.748 -22.874 1.00 93.31 75 VAL A N 1
ATOM 545 C CA . VAL A 1 75 ? 5.704 -5.484 -23.336 1.00 93.31 75 VAL A CA 1
ATOM 546 C C . VAL A 1 75 ? 6.145 -5.605 -24.803 1.00 93.31 75 VAL A C 1
ATOM 548 O O . VAL A 1 75 ? 6.311 -6.728 -25.278 1.00 93.31 75 VAL A O 1
ATOM 551 N N . PRO A 1 76 ? 6.319 -4.491 -25.540 1.00 94.00 76 PRO A N 1
ATOM 552 C CA . PRO A 1 76 ? 6.814 -4.529 -26.916 1.00 94.00 76 PRO A CA 1
ATOM 553 C C . PRO A 1 76 ? 8.213 -5.146 -27.043 1.00 94.00 76 PRO A C 1
ATOM 555 O O . PRO A 1 76 ? 9.008 -5.110 -26.101 1.00 94.00 76 PRO A O 1
ATOM 558 N N . ASP A 1 77 ? 8.552 -5.621 -28.242 1.00 92.62 77 ASP A N 1
ATOM 559 C CA . ASP A 1 77 ? 9.899 -6.110 -28.546 1.00 92.62 77 ASP A CA 1
ATOM 560 C C . ASP A 1 77 ? 10.967 -5.046 -28.242 1.00 92.62 77 ASP A C 1
ATOM 562 O O . ASP A 1 77 ? 10.816 -3.866 -28.567 1.00 92.62 77 ASP A O 1
ATOM 566 N N . GLY A 1 78 ? 12.059 -5.470 -27.600 1.00 93.69 78 GLY A N 1
ATOM 567 C CA . GLY A 1 78 ? 13.135 -4.585 -27.140 1.00 93.69 78 GLY A CA 1
ATOM 568 C C . GLY A 1 78 ? 12.893 -3.926 -25.775 1.00 93.69 78 GLY A C 1
ATOM 569 O O . GLY A 1 78 ? 13.800 -3.270 -25.264 1.00 93.69 78 GLY A O 1
ATOM 570 N N . PHE A 1 79 ? 11.721 -4.122 -25.160 1.00 94.19 79 PHE A N 1
ATOM 571 C CA . PHE A 1 79 ? 11.429 -3.695 -23.789 1.00 94.19 79 PHE A CA 1
ATOM 572 C C . PHE A 1 79 ? 11.497 -4.871 -22.809 1.00 94.19 79 PHE A C 1
ATOM 574 O O . PHE A 1 79 ? 11.380 -6.036 -23.182 1.00 94.19 79 PHE A O 1
ATOM 581 N N . ALA A 1 80 ? 11.662 -4.551 -21.525 1.00 92.19 80 ALA A N 1
ATOM 582 C CA . ALA A 1 80 ? 11.628 -5.513 -20.432 1.00 92.19 80 ALA A CA 1
ATOM 583 C C . ALA A 1 80 ? 10.908 -4.915 -19.218 1.00 92.19 80 ALA A C 1
ATOM 585 O O . ALA A 1 80 ? 10.874 -3.697 -19.036 1.00 92.19 80 ALA A O 1
ATOM 586 N N . SER A 1 81 ? 10.358 -5.784 -18.376 1.00 92.62 81 SER A N 1
ATOM 587 C CA . SER A 1 81 ? 9.759 -5.425 -17.091 1.00 92.62 81 SER A CA 1
ATOM 588 C C . SER A 1 81 ? 10.466 -6.154 -15.957 1.00 92.62 81 SER A C 1
ATOM 590 O O . SER A 1 81 ? 10.835 -7.318 -16.108 1.00 92.62 81 SER A O 1
ATOM 592 N N . GLN A 1 82 ? 10.586 -5.499 -14.807 1.00 90.62 82 GLN A N 1
ATOM 593 C CA . GLN A 1 82 ? 11.188 -6.060 -13.604 1.00 90.62 82 GLN A CA 1
ATOM 594 C C . GLN A 1 82 ? 10.290 -5.783 -12.400 1.00 90.62 82 GLN A C 1
ATOM 596 O O . GLN A 1 82 ? 9.788 -4.670 -12.241 1.00 90.62 82 GLN A O 1
ATOM 601 N N . LEU A 1 83 ? 10.109 -6.792 -11.547 1.00 93.31 83 LEU A N 1
ATOM 602 C CA . LEU A 1 83 ? 9.447 -6.623 -10.259 1.00 93.31 83 LEU A CA 1
ATOM 603 C C . LEU A 1 83 ? 10.417 -5.945 -9.285 1.00 93.31 83 LEU A C 1
ATOM 605 O O . LEU A 1 83 ? 11.505 -6.462 -9.036 1.00 93.31 83 LEU A O 1
ATOM 609 N N . LEU A 1 84 ? 10.027 -4.787 -8.753 1.00 94.50 84 LEU A N 1
ATOM 610 C CA . LEU A 1 84 ? 10.832 -4.053 -7.772 1.00 94.50 84 LEU A CA 1
ATOM 611 C C . LEU A 1 84 ? 10.509 -4.465 -6.335 1.00 94.50 84 LEU A C 1
ATOM 613 O O . LEU A 1 84 ? 11.421 -4.582 -5.523 1.00 94.50 84 LEU A O 1
ATOM 617 N N . ALA A 1 85 ? 9.226 -4.646 -6.032 1.00 95.56 85 ALA A N 1
ATOM 618 C CA . ALA A 1 85 ? 8.718 -5.074 -4.736 1.00 95.56 85 ALA A CA 1
ATOM 619 C C . ALA A 1 85 ? 7.296 -5.628 -4.906 1.00 95.56 85 ALA A C 1
ATOM 621 O O . ALA A 1 85 ? 6.601 -5.266 -5.861 1.00 95.56 85 ALA A O 1
ATOM 622 N N . ALA A 1 86 ? 6.869 -6.464 -3.970 1.00 96.75 86 ALA A N 1
ATOM 623 C CA . ALA A 1 86 ? 5.522 -6.999 -3.849 1.00 96.75 86 ALA A CA 1
ATOM 624 C C . ALA A 1 86 ? 4.999 -6.833 -2.414 1.00 96.75 86 ALA A C 1
ATOM 626 O O . ALA A 1 86 ? 5.770 -6.614 -1.480 1.00 96.75 86 ALA A O 1
ATOM 627 N N . TRP A 1 87 ? 3.678 -6.932 -2.236 1.00 98.25 87 TRP A N 1
ATOM 628 C CA . TRP A 1 87 ? 3.047 -6.940 -0.911 1.00 98.25 87 TRP A CA 1
ATOM 629 C C . TRP A 1 87 ? 3.732 -7.965 0.004 1.00 98.25 87 TRP A C 1
ATOM 631 O O . TRP A 1 87 ? 3.965 -9.099 -0.405 1.00 98.25 87 TRP A O 1
ATOM 641 N N . GLY A 1 88 ? 4.072 -7.543 1.225 1.00 97.44 88 GLY A N 1
ATOM 642 C CA . GLY A 1 88 ? 4.791 -8.358 2.210 1.00 97.44 88 GLY A CA 1
ATOM 643 C C . GLY A 1 88 ? 6.304 -8.180 2.237 1.00 97.44 88 GLY A C 1
ATOM 644 O O . GLY A 1 88 ? 6.903 -8.441 3.281 1.00 97.44 88 GLY A O 1
ATOM 645 N N . ASP A 1 89 ? 6.923 -7.677 1.165 1.00 97.56 89 ASP A N 1
ATOM 646 C CA . ASP A 1 89 ? 8.371 -7.444 1.148 1.00 97.56 89 ASP A CA 1
ATOM 647 C C . ASP A 1 89 ? 8.790 -6.471 2.266 1.00 97.56 89 ASP A C 1
ATOM 649 O O . ASP A 1 89 ? 8.094 -5.485 2.501 1.00 97.56 89 ASP A O 1
ATOM 653 N N . PRO A 1 90 ? 9.934 -6.657 2.946 1.00 96.62 90 PRO A N 1
ATOM 654 C CA . PRO A 1 90 ? 10.355 -5.752 4.016 1.00 96.62 90 PRO A CA 1
ATOM 655 C C . PRO A 1 90 ? 10.514 -4.285 3.571 1.00 96.62 90 PRO A C 1
ATOM 657 O O . PRO A 1 90 ? 11.197 -3.971 2.584 1.00 96.62 90 PRO A O 1
ATOM 660 N N . LEU A 1 91 ? 9.937 -3.358 4.343 1.00 97.38 91 LEU A N 1
ATOM 661 C CA . LEU A 1 91 ? 10.032 -1.920 4.095 1.00 97.38 91 LEU A CA 1
ATOM 662 C C . LEU A 1 91 ? 10.017 -1.121 5.405 1.00 97.38 91 LEU A C 1
ATOM 664 O O . LEU A 1 91 ? 9.001 -1.064 6.094 1.00 97.38 91 LEU A O 1
ATOM 668 N N . GLY A 1 92 ? 11.137 -0.462 5.716 1.00 95.00 92 GLY A N 1
ATOM 669 C CA . GLY A 1 92 ? 11.311 0.246 6.984 1.00 95.00 92 GLY A CA 1
ATOM 670 C C . GLY A 1 92 ? 11.226 -0.716 8.171 1.00 95.00 92 GLY A C 1
ATOM 671 O O . GLY A 1 92 ? 11.902 -1.742 8.191 1.00 95.00 92 GLY A O 1
ATOM 672 N N . ASP A 1 93 ? 10.371 -0.388 9.132 1.00 93.94 93 ASP A N 1
ATOM 673 C CA . ASP A 1 93 ? 10.025 -1.191 10.310 1.00 93.94 93 ASP A CA 1
ATOM 674 C C . ASP A 1 93 ? 8.826 -2.134 10.081 1.00 93.94 93 ASP A C 1
ATOM 676 O O . ASP A 1 93 ? 8.353 -2.789 11.008 1.00 93.94 93 ASP A O 1
ATOM 680 N N . SER A 1 94 ? 8.329 -2.215 8.845 1.00 96.12 94 SER A N 1
ATOM 681 C CA . SER A 1 94 ? 7.147 -2.990 8.474 1.00 96.12 94 SER A CA 1
ATOM 682 C C . SER A 1 94 ? 7.360 -3.660 7.105 1.00 96.12 94 SER A C 1
ATOM 684 O O . SER A 1 94 ? 8.459 -4.120 6.781 1.00 96.12 94 SER A O 1
ATOM 686 N N . ARG A 1 95 ? 6.306 -3.764 6.295 1.00 97.31 95 ARG A N 1
ATOM 687 C CA . ARG A 1 95 ? 6.285 -4.425 4.982 1.00 97.31 95 ARG A CA 1
ATOM 688 C C . ARG A 1 95 ? 5.795 -3.498 3.880 1.00 97.31 95 ARG A C 1
ATOM 690 O O . ARG A 1 95 ? 5.223 -2.456 4.161 1.00 97.31 95 ARG A O 1
ATOM 697 N N . PHE A 1 96 ? 5.986 -3.855 2.624 1.00 98.00 96 PHE A N 1
ATOM 698 C CA . PHE A 1 96 ? 5.341 -3.228 1.482 1.00 98.00 96 PHE A CA 1
ATOM 699 C C . PHE A 1 96 ? 3.840 -3.528 1.563 1.00 98.00 96 PHE A C 1
ATOM 701 O O . PHE A 1 96 ? 3.461 -4.678 1.787 1.00 98.00 96 PHE A O 1
ATOM 708 N N . GLY A 1 97 ? 3.002 -2.494 1.479 1.00 98.12 97 GLY A N 1
ATOM 709 C CA . GLY A 1 97 ? 1.560 -2.598 1.702 1.00 98.12 97 GLY A CA 1
ATOM 710 C C . GLY A 1 97 ? 0.800 -3.248 0.546 1.00 98.12 97 GLY A C 1
ATOM 711 O O . GLY A 1 97 ? 1.374 -3.630 -0.477 1.00 98.12 97 GLY A O 1
ATOM 712 N N . PHE A 1 98 ? -0.509 -3.393 0.731 1.00 98.44 98 PHE A N 1
ATOM 713 C CA . PHE A 1 98 ? -1.394 -4.039 -0.231 1.00 98.44 98 PHE A CA 1
ATOM 714 C C . PHE A 1 98 ? -1.867 -3.041 -1.293 1.00 98.44 98 PHE A C 1
ATOM 716 O O . PHE A 1 98 ? -2.128 -1.880 -0.986 1.00 98.44 98 PHE A O 1
ATOM 723 N N . ASN A 1 99 ? -2.025 -3.524 -2.529 1.00 97.50 99 ASN A N 1
ATOM 724 C CA . ASN A 1 99 ? -2.622 -2.783 -3.642 1.00 97.50 99 ASN A CA 1
ATOM 725 C C . ASN A 1 99 ? -1.984 -1.400 -3.861 1.00 97.50 99 ASN A C 1
ATOM 727 O O . ASN A 1 99 ? -2.547 -0.345 -3.551 1.00 97.50 99 ASN A O 1
ATOM 731 N N . ASN A 1 100 ? -0.746 -1.449 -4.343 1.00 96.69 100 ASN A N 1
ATOM 732 C CA . ASN A 1 100 ? 0.089 -0.277 -4.498 1.00 96.69 100 ASN A CA 1
ATOM 733 C C . ASN A 1 100 ? -0.344 0.626 -5.663 1.00 96.69 100 ASN A C 1
ATOM 735 O O . ASN A 1 100 ? -0.696 0.143 -6.736 1.00 96.69 100 ASN A O 1
ATOM 739 N N . ASP A 1 101 ? -0.149 1.929 -5.489 1.00 94.06 101 ASP A N 1
ATOM 740 C CA . ASP A 1 101 ? -0.193 2.937 -6.549 1.00 94.06 101 ASP A CA 1
ATOM 741 C C . ASP A 1 101 ? 1.074 3.808 -6.498 1.00 94.06 101 ASP A C 1
ATOM 743 O O . ASP A 1 101 ? 1.605 4.120 -5.429 1.00 94.06 101 ASP A O 1
ATOM 747 N N . HIS A 1 102 ? 1.627 4.159 -7.655 1.00 89.56 102 HIS A N 1
ATOM 748 C CA . HIS A 1 102 ? 2.882 4.901 -7.731 1.00 89.56 102 HIS A CA 1
ATOM 749 C C . HIS A 1 102 ? 2.653 6.400 -7.515 1.00 89.56 102 HIS A C 1
ATOM 751 O O . HIS A 1 102 ? 1.838 7.011 -8.197 1.00 89.56 102 HIS A O 1
ATOM 757 N N . LEU A 1 103 ? 3.440 7.015 -6.623 1.00 90.50 103 LEU A N 1
ATOM 758 C CA . LEU A 1 103 ? 3.338 8.450 -6.344 1.00 90.50 103 LEU A CA 1
ATOM 759 C C . LEU A 1 103 ? 4.498 9.264 -6.915 1.00 90.50 103 LEU A C 1
ATOM 761 O O . LEU A 1 103 ? 4.288 10.373 -7.404 1.00 90.50 103 LEU A O 1
ATOM 765 N N . GLY A 1 104 ? 5.729 8.762 -6.826 1.00 95.25 104 GLY A N 1
ATOM 766 C CA . GLY A 1 104 ? 6.875 9.546 -7.263 1.00 95.25 104 GLY A CA 1
ATOM 767 C C . GLY A 1 104 ? 8.205 8.813 -7.250 1.00 95.25 104 GLY A C 1
ATOM 768 O O . GLY A 1 104 ? 8.411 7.831 -6.538 1.00 95.25 104 GLY A O 1
ATOM 769 N N . PHE A 1 105 ? 9.129 9.335 -8.052 1.00 95.88 105 PHE A N 1
ATOM 770 C CA . PHE A 1 105 ? 10.504 8.872 -8.176 1.00 95.88 105 PHE A CA 1
ATOM 771 C C . PHE A 1 105 ? 11.443 10.075 -8.072 1.00 95.88 105 PHE A C 1
ATOM 773 O O . PHE A 1 105 ? 11.352 11.016 -8.861 1.00 95.88 105 PHE A O 1
ATOM 780 N N . VAL A 1 106 ? 12.349 10.047 -7.097 1.00 95.75 106 VAL A N 1
ATOM 781 C CA . VAL A 1 106 ? 13.319 11.115 -6.846 1.00 95.75 106 VAL A CA 1
ATOM 782 C C . VAL A 1 106 ? 14.719 10.535 -6.942 1.00 95.75 106 VAL A C 1
ATOM 784 O O . VAL A 1 106 ? 15.167 9.795 -6.064 1.00 95.75 106 VAL A O 1
ATOM 787 N N . GLN A 1 107 ? 15.426 10.883 -8.013 1.00 94.94 107 GLN A N 1
ATOM 788 C CA . GLN A 1 107 ? 16.818 10.493 -8.190 1.00 94.94 107 GLN A CA 1
ATOM 789 C C . GLN A 1 107 ? 17.721 11.319 -7.263 1.00 94.94 107 GLN A C 1
ATOM 791 O O . GLN A 1 107 ? 17.652 12.544 -7.244 1.00 94.94 107 GLN A O 1
ATOM 796 N N . GLN A 1 108 ? 18.570 10.639 -6.493 1.00 92.00 108 GLN A N 1
ATOM 797 C CA . GLN A 1 108 ? 19.489 11.244 -5.516 1.00 92.00 108 GLN A CA 1
ATOM 798 C C . GLN A 1 108 ? 20.948 11.239 -6.003 1.00 92.00 108 GLN A C 1
ATOM 800 O O . GLN A 1 108 ? 21.817 11.851 -5.390 1.00 92.00 108 GLN A O 1
ATOM 805 N N . GLY A 1 109 ? 21.226 10.530 -7.096 1.00 91.06 109 GLY A N 1
ATOM 806 C CA . GLY A 1 109 ? 22.535 10.409 -7.730 1.00 91.06 109 GLY A CA 1
ATOM 807 C C . GLY A 1 109 ? 22.455 9.511 -8.969 1.00 91.06 109 GLY A C 1
ATOM 808 O O . GLY A 1 109 ? 21.361 9.056 -9.313 1.00 91.06 109 GLY A O 1
ATOM 809 N N . PRO A 1 110 ? 23.581 9.211 -9.641 1.00 92.56 110 PRO A N 1
ATOM 810 C CA . PRO A 1 110 ? 23.568 8.394 -10.859 1.00 92.56 110 PRO A CA 1
ATOM 811 C C . PRO A 1 110 ? 22.914 7.024 -10.628 1.00 92.56 110 PRO A C 1
ATOM 813 O O . PRO A 1 110 ? 22.055 6.617 -11.409 1.00 92.56 110 PRO A O 1
ATOM 816 N N . ASP A 1 111 ? 23.210 6.402 -9.482 1.00 96.38 111 ASP A N 1
ATOM 817 C CA . ASP A 1 111 ? 22.820 5.019 -9.194 1.00 96.38 111 ASP A CA 1
ATOM 818 C C . ASP A 1 111 ? 21.925 4.867 -7.959 1.00 96.38 111 ASP A C 1
ATOM 820 O O . ASP A 1 111 ? 21.789 3.770 -7.419 1.00 96.38 111 ASP A O 1
ATOM 824 N N . ARG A 1 112 ? 21.322 5.959 -7.471 1.00 96.56 112 ARG A N 1
ATOM 825 C CA . ARG A 1 112 ? 20.440 5.940 -6.293 1.00 96.56 112 ARG A CA 1
ATOM 826 C C . ARG A 1 112 ? 19.195 6.783 -6.499 1.00 96.56 112 ARG A C 1
ATOM 828 O O . ARG A 1 112 ? 19.264 7.894 -7.027 1.00 96.56 112 ARG A O 1
ATOM 835 N N . ALA A 1 113 ? 18.072 6.268 -6.021 1.00 96.75 113 ALA A N 1
ATOM 836 C CA . ALA A 1 113 ? 16.804 6.973 -6.021 1.00 96.75 113 ALA A CA 1
ATOM 837 C C . ALA A 1 113 ? 15.943 6.566 -4.823 1.00 96.75 113 ALA A C 1
ATOM 839 O O . ALA A 1 113 ? 16.156 5.521 -4.208 1.00 96.75 113 ALA A O 1
ATOM 840 N N . SER A 1 114 ? 14.954 7.398 -4.520 1.00 96.81 114 SER A N 1
ATOM 841 C CA . SER A 1 114 ? 13.837 7.049 -3.646 1.00 96.81 114 SER A CA 1
ATOM 842 C C . SER A 1 114 ? 12.555 6.991 -4.462 1.00 96.81 114 SER A C 1
ATOM 844 O O . SER A 1 114 ? 12.347 7.809 -5.358 1.00 96.81 114 SER A O 1
ATOM 846 N N . MET A 1 115 ? 11.695 6.035 -4.140 1.00 97.06 115 MET A N 1
ATOM 847 C CA . MET A 1 115 ? 10.379 5.882 -4.739 1.00 97.06 115 MET A CA 1
ATOM 848 C C . MET A 1 115 ? 9.321 5.931 -3.646 1.00 97.06 115 MET A C 1
ATOM 850 O O . MET A 1 115 ? 9.421 5.219 -2.646 1.00 97.06 115 MET A O 1
ATOM 854 N N . THR A 1 116 ? 8.324 6.788 -3.838 1.00 97.75 116 THR A N 1
ATOM 855 C CA . THR A 1 116 ? 7.151 6.887 -2.975 1.00 97.75 116 THR A CA 1
ATOM 856 C C . THR A 1 116 ? 6.005 6.102 -3.594 1.00 97.75 116 THR A C 1
ATOM 858 O O . THR A 1 116 ? 5.737 6.183 -4.797 1.00 97.75 116 THR A O 1
ATOM 861 N N . VAL A 1 117 ? 5.341 5.314 -2.759 1.00 98.06 117 VAL A N 1
ATOM 862 C CA . VAL A 1 117 ? 4.283 4.388 -3.158 1.00 98.06 117 VAL A CA 1
ATOM 863 C C . VAL A 1 117 ? 3.118 4.556 -2.195 1.00 98.06 117 VAL A C 1
ATOM 865 O O . VAL A 1 117 ? 3.323 4.580 -0.984 1.00 98.06 117 VAL A O 1
ATOM 868 N N . ASN A 1 118 ? 1.914 4.701 -2.730 1.00 98.31 118 ASN A N 1
ATOM 869 C CA . ASN A 1 118 ? 0.669 4.649 -1.979 1.00 98.31 118 ASN A CA 1
ATOM 870 C C . ASN A 1 118 ? 0.201 3.195 -1.862 1.00 98.31 118 ASN A C 1
ATOM 872 O O . ASN A 1 118 ? 0.421 2.407 -2.774 1.00 98.31 118 ASN A O 1
ATOM 876 N N . PHE A 1 119 ? -0.496 2.860 -0.788 1.00 98.44 119 PHE A N 1
ATOM 877 C CA . PHE A 1 119 ? -1.179 1.589 -0.579 1.00 98.44 119 PHE A CA 1
ATOM 878 C C . PHE A 1 119 ? -2.641 1.913 -0.292 1.00 98.44 119 PHE A C 1
ATOM 880 O O . PHE A 1 119 ? -2.982 2.389 0.794 1.00 98.44 119 PHE A O 1
ATOM 887 N N . GLU A 1 120 ? -3.471 1.785 -1.326 1.00 96.00 120 GLU A N 1
ATOM 888 C CA . GLU A 1 120 ? -4.693 2.584 -1.437 1.00 96.00 120 GLU A CA 1
ATOM 889 C C . GLU A 1 120 ? -5.871 1.994 -0.659 1.00 96.00 120 GLU A C 1
ATOM 891 O O . GLU A 1 120 ? -6.517 2.687 0.127 1.00 96.00 120 GLU A O 1
ATOM 896 N N . TYR A 1 121 ? -6.174 0.716 -0.885 1.00 96.75 121 TYR A N 1
ATOM 897 C CA . TYR A 1 121 ? -7.343 0.069 -0.296 1.00 96.75 121 TYR A CA 1
ATOM 898 C C . TYR A 1 121 ? -7.171 -1.442 -0.181 1.00 96.75 121 TYR A C 1
ATOM 900 O O . TYR A 1 121 ? -6.416 -2.064 -0.926 1.00 96.75 121 TYR A O 1
ATOM 908 N N . ILE A 1 122 ? -7.955 -2.044 0.713 1.00 97.62 122 ILE A N 1
ATOM 909 C CA . ILE A 1 122 ? -8.048 -3.493 0.864 1.00 97.62 122 ILE A CA 1
ATOM 910 C C . ILE A 1 122 ? -9.151 -4.038 -0.041 1.00 97.62 122 ILE A C 1
ATOM 912 O O . ILE A 1 122 ? -10.334 -3.757 0.153 1.00 97.62 122 ILE A O 1
ATOM 916 N N . SER A 1 123 ? -8.781 -4.882 -1.004 1.00 97.81 123 SER A N 1
ATOM 917 C CA . SER A 1 123 ? -9.737 -5.807 -1.615 1.00 97.81 123 SER A CA 1
ATOM 918 C C . SER A 1 123 ? -9.862 -7.038 -0.736 1.00 97.81 123 SER A C 1
ATOM 920 O O . SER A 1 123 ? -8.990 -7.903 -0.739 1.00 97.81 123 SER A O 1
ATOM 922 N N . ALA A 1 124 ? -10.958 -7.104 0.022 1.00 95.12 124 ALA A N 1
ATOM 923 C CA . ALA A 1 124 ? -11.132 -8.074 1.100 1.00 95.12 124 ALA A CA 1
ATOM 924 C C . ALA A 1 124 ? -10.877 -9.527 0.668 1.00 95.12 124 ALA A C 1
ATOM 926 O O . ALA A 1 124 ? -10.186 -10.252 1.372 1.00 95.12 124 ALA A O 1
ATOM 927 N N . VAL A 1 125 ? -11.392 -9.950 -0.491 1.00 96.81 125 VAL A N 1
ATOM 928 C CA . VAL A 1 125 ? -11.251 -11.343 -0.951 1.00 96.81 125 VAL A CA 1
ATOM 929 C C . VAL A 1 125 ? -9.785 -11.729 -1.206 1.00 96.81 125 VAL A C 1
ATOM 931 O O . VAL A 1 125 ? -9.301 -12.610 -0.494 1.00 96.81 125 VAL A O 1
ATOM 934 N N . PRO A 1 126 ? -9.051 -11.099 -2.148 1.00 97.50 126 PRO A N 1
ATOM 935 C CA . PRO A 1 126 ? -7.655 -11.460 -2.397 1.00 97.50 126 PRO A CA 1
ATOM 936 C C . PRO A 1 126 ? -6.746 -11.168 -1.199 1.00 97.50 126 PRO A C 1
ATOM 938 O O . PRO A 1 126 ? -5.818 -11.933 -0.950 1.00 97.50 126 PRO A O 1
ATOM 941 N N . TRP A 1 127 ? -7.028 -10.120 -0.417 1.00 98.44 127 TRP A N 1
ATOM 942 C CA . TRP A 1 127 ? -6.251 -9.815 0.783 1.00 98.44 127 TRP A CA 1
ATOM 943 C C . TRP A 1 127 ? -6.379 -10.924 1.833 1.00 98.44 127 TRP A C 1
ATOM 945 O O . TRP A 1 127 ? -5.372 -11.475 2.258 1.00 98.44 127 TRP A O 1
ATOM 955 N N . VAL A 1 128 ? -7.597 -11.346 2.196 1.00 98.12 128 VAL A N 1
ATOM 956 C CA . VAL A 1 128 ? -7.792 -12.438 3.170 1.00 98.12 128 VAL A CA 1
ATOM 957 C C . VAL A 1 128 ? -7.206 -13.758 2.661 1.00 98.12 128 VAL A C 1
ATOM 959 O O . VAL A 1 128 ? -6.621 -14.502 3.446 1.00 98.12 128 VAL A O 1
ATOM 962 N N . GLN A 1 129 ? -7.352 -14.054 1.365 1.00 97.69 129 GLN A N 1
ATOM 963 C CA . GLN A 1 129 ? -6.830 -15.285 0.763 1.00 97.69 129 GLN A CA 1
ATOM 964 C C . GLN A 1 129 ? -5.296 -15.333 0.767 1.00 97.69 129 GLN A C 1
ATOM 966 O O . GLN A 1 129 ? -4.733 -16.373 1.098 1.00 97.69 129 GLN A O 1
ATOM 971 N N . GLY A 1 130 ? -4.632 -14.221 0.437 1.00 97.88 130 GLY A N 1
ATOM 972 C CA . GLY A 1 130 ? -3.170 -14.142 0.369 1.00 97.88 130 GLY A CA 1
ATOM 973 C C . GLY A 1 130 ? -2.482 -13.838 1.702 1.00 97.88 130 GLY A C 1
ATOM 974 O O . GLY A 1 130 ? -1.284 -14.073 1.833 1.00 97.88 130 GLY A O 1
ATOM 975 N N . PHE A 1 131 ? -3.210 -13.347 2.711 1.00 98.44 131 PHE A N 1
ATOM 976 C CA . PHE A 1 131 ? -2.611 -12.813 3.940 1.00 98.44 131 PHE A CA 1
ATOM 977 C C . PHE A 1 131 ? -1.649 -13.789 4.619 1.00 98.44 131 PHE A C 1
ATOM 979 O O . PHE A 1 131 ? -0.543 -13.411 4.987 1.00 98.44 131 PHE A O 1
ATOM 986 N N . ALA A 1 132 ? -2.052 -15.050 4.791 1.00 98.06 1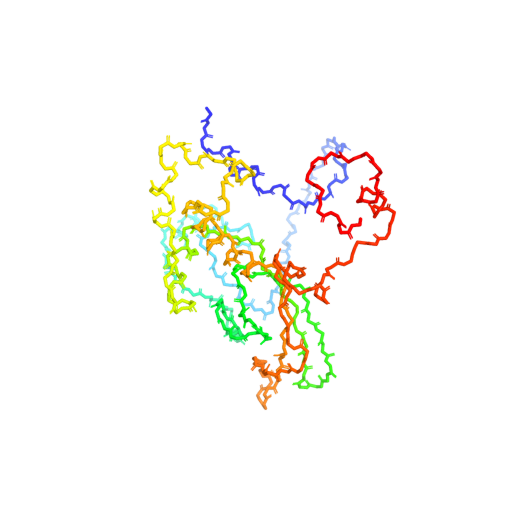32 ALA A N 1
ATOM 987 C CA . ALA A 1 132 ? -1.232 -16.017 5.516 1.00 98.06 132 ALA A CA 1
ATOM 988 C C . ALA A 1 132 ? 0.074 -16.354 4.785 1.00 98.06 132 ALA A C 1
ATOM 990 O O . ALA A 1 132 ? 1.098 -16.538 5.439 1.00 98.06 132 ALA A O 1
ATOM 991 N N . GLU A 1 133 ? 0.039 -16.402 3.454 1.00 97.81 133 GLU A N 1
ATOM 992 C CA . GLU A 1 133 ? 1.216 -16.625 2.613 1.00 97.81 133 GLU A CA 1
ATOM 993 C C . GLU A 1 133 ? 2.168 -15.428 2.678 1.00 97.81 133 GLU A C 1
ATOM 995 O O . GLU A 1 133 ? 3.367 -15.598 2.882 1.00 97.81 133 GLU A O 1
ATOM 1000 N N . VAL A 1 134 ? 1.619 -14.219 2.577 1.00 97.19 134 VAL A N 1
ATOM 1001 C CA . VAL A 1 134 ? 2.399 -12.983 2.479 1.00 97.19 134 VAL A CA 1
ATOM 1002 C C . VAL A 1 134 ? 2.948 -12.523 3.830 1.00 97.19 134 VAL A C 1
ATOM 1004 O O . VAL A 1 134 ? 4.086 -12.072 3.935 1.00 97.19 134 VAL A O 1
ATOM 1007 N N . VAL A 1 135 ? 2.140 -12.625 4.884 1.00 96.75 135 VAL A N 1
ATOM 1008 C CA . VAL A 1 135 ? 2.477 -12.133 6.227 1.00 96.75 135 VAL A CA 1
ATOM 1009 C C . VAL A 1 135 ? 3.076 -13.234 7.109 1.00 96.75 135 VAL A C 1
ATOM 1011 O O . VAL A 1 135 ? 3.686 -12.943 8.139 1.00 96.75 135 VAL A O 1
ATOM 1014 N N . GLY A 1 136 ? 2.918 -14.504 6.732 1.00 96.62 136 GLY A N 1
ATOM 1015 C CA . GLY A 1 136 ? 3.466 -15.643 7.470 1.00 96.62 136 GLY A CA 1
ATOM 1016 C C . GLY A 1 136 ? 2.703 -16.004 8.750 1.00 96.62 136 GLY A C 1
ATOM 1017 O O . GLY A 1 136 ? 3.214 -16.760 9.576 1.00 96.62 136 GLY A O 1
ATOM 1018 N N . ARG A 1 137 ? 1.482 -15.484 8.949 1.00 96.31 137 ARG A N 1
ATOM 1019 C CA . ARG A 1 137 ? 0.592 -15.870 10.062 1.00 96.31 137 ARG A CA 1
ATOM 1020 C C . ARG A 1 137 ? -0.880 -15.799 9.683 1.00 96.31 137 ARG A C 1
ATOM 1022 O O . ARG A 1 137 ? -1.271 -15.101 8.756 1.00 96.31 137 ARG A O 1
ATOM 1029 N N . SER A 1 138 ? -1.714 -16.500 10.441 1.00 96.19 138 SER A N 1
ATOM 1030 C CA . SER A 1 138 ? -3.156 -16.529 10.206 1.00 96.19 138 SER A CA 1
ATOM 1031 C C . SER A 1 138 ? -3.849 -15.233 10.635 1.00 96.19 138 SER A C 1
ATOM 1033 O O . SER A 1 138 ? -3.554 -14.671 11.690 1.00 96.19 138 SER A O 1
ATOM 1035 N N . LEU A 1 139 ? -4.838 -14.820 9.845 1.00 97.06 139 LEU A N 1
ATOM 1036 C CA . LEU A 1 139 ? -5.764 -13.737 10.158 1.00 97.06 139 LEU A CA 1
ATOM 1037 C C . LEU A 1 139 ? -7.068 -14.326 10.729 1.00 97.06 139 LEU A C 1
ATOM 1039 O O . LEU A 1 139 ? -7.640 -15.223 10.102 1.00 97.06 139 LEU A O 1
ATOM 1043 N N . PRO A 1 140 ? -7.615 -13.840 11.860 1.00 96.81 140 PRO A N 1
ATOM 1044 C CA . PRO A 1 140 ? -8.826 -14.404 12.466 1.00 96.81 140 PRO A CA 1
ATOM 1045 C C . PRO A 1 140 ? -10.126 -13.990 11.743 1.00 96.81 140 PRO A C 1
ATOM 1047 O O . PRO A 1 140 ? -11.178 -13.883 12.370 1.00 96.81 140 PRO A O 1
ATOM 1050 N N . PHE A 1 141 ? -10.085 -13.779 10.424 1.00 96.69 141 PHE A N 1
ATOM 1051 C CA . PHE A 1 141 ? -11.191 -13.220 9.642 1.00 96.69 141 PHE A CA 1
ATOM 1052 C C . PHE A 1 141 ? -12.436 -14.114 9.641 1.00 96.69 141 PHE A C 1
ATOM 1054 O O . PHE A 1 141 ? -13.531 -13.651 9.941 1.00 96.69 141 PHE A O 1
ATOM 1061 N N . ALA A 1 142 ? -12.285 -15.418 9.386 1.00 95.75 142 ALA A N 1
ATOM 1062 C CA . ALA A 1 142 ? -13.421 -16.345 9.397 1.00 95.75 142 ALA A CA 1
ATOM 1063 C C . ALA A 1 142 ? -14.086 -16.431 10.784 1.00 95.75 142 ALA A C 1
ATOM 1065 O O . ALA A 1 142 ? -15.311 -16.462 10.896 1.00 95.75 142 ALA A O 1
ATOM 1066 N N . ALA A 1 143 ? -13.277 -16.417 11.849 1.00 96.06 143 ALA A N 1
ATOM 1067 C CA . ALA A 1 143 ? -13.771 -16.430 13.222 1.00 96.06 143 ALA A CA 1
ATOM 1068 C C . ALA A 1 143 ? -14.477 -15.117 13.601 1.00 96.06 143 ALA A C 1
ATOM 1070 O O . ALA A 1 143 ? -15.416 -15.150 14.394 1.00 96.06 143 ALA A O 1
ATOM 1071 N N . LEU A 1 144 ? -14.037 -13.985 13.043 1.00 96.31 144 LEU A N 1
ATOM 1072 C CA . LEU A 1 144 ? -14.706 -12.693 13.178 1.00 96.31 144 LEU A CA 1
ATOM 1073 C C . LEU A 1 144 ? -16.058 -12.686 12.452 1.00 96.31 144 LEU A C 1
ATOM 1075 O O . LEU A 1 144 ? -17.071 -12.328 13.042 1.00 96.31 144 LEU A O 1
ATOM 1079 N N . VAL A 1 145 ? -16.106 -13.135 11.195 1.00 95.94 145 VAL A N 1
ATOM 1080 C CA . VAL A 1 145 ? -17.364 -13.220 10.430 1.00 95.94 145 VAL A CA 1
ATOM 1081 C C . VAL A 1 145 ? -18.388 -14.091 11.163 1.00 95.94 145 VAL A C 1
ATOM 1083 O O . VAL A 1 145 ? -19.546 -13.701 11.306 1.00 95.94 145 VAL A O 1
ATOM 1086 N N . ALA A 1 146 ? -17.958 -15.237 11.695 1.00 96.31 146 ALA A N 1
ATOM 1087 C CA . ALA A 1 146 ? -18.822 -16.111 12.483 1.00 96.31 146 ALA A CA 1
ATOM 1088 C C . ALA A 1 146 ? -19.313 -15.452 13.786 1.00 96.31 146 ALA A C 1
ATOM 1090 O O . ALA A 1 146 ? -20.461 -15.657 14.175 1.00 96.31 146 ALA A O 1
ATOM 1091 N N . SER A 1 147 ? -18.477 -14.654 14.460 1.00 95.00 147 SER A N 1
ATOM 1092 C CA . SER A 1 147 ? -18.857 -14.000 15.719 1.00 95.00 147 SER A CA 1
ATOM 1093 C C . SER A 1 147 ? -19.788 -12.799 15.531 1.00 95.00 147 SER A C 1
ATOM 1095 O O . SER A 1 147 ? -20.518 -12.456 16.460 1.00 95.00 147 SER A O 1
ATOM 1097 N N . LEU A 1 148 ? -19.805 -12.197 14.337 1.00 95.38 148 LEU A N 1
ATOM 1098 C CA . LEU A 1 148 ? -20.700 -11.092 13.975 1.00 95.38 148 LEU A CA 1
ATOM 1099 C C . LEU A 1 148 ? -22.011 -11.542 13.313 1.00 95.38 148 LEU A C 1
ATOM 1101 O O . LEU A 1 148 ? -22.931 -10.738 13.179 1.00 95.38 148 LEU A O 1
ATOM 1105 N N . GLN A 1 149 ? -22.125 -12.814 12.924 1.00 95.50 149 GLN A N 1
ATOM 1106 C CA . GLN A 1 149 ? -23.314 -13.373 12.269 1.00 95.50 149 GLN A CA 1
ATOM 1107 C C . GLN A 1 149 ? -24.630 -13.129 13.046 1.00 95.50 149 GLN A C 1
ATOM 1109 O O . GLN A 1 149 ? -25.601 -12.715 12.415 1.00 95.50 149 GLN A O 1
ATOM 1114 N N . PRO A 1 150 ? -24.684 -13.280 14.390 1.00 93.62 150 PRO A N 1
ATOM 1115 C CA . PRO A 1 150 ? -25.899 -13.004 15.169 1.00 93.62 150 PRO A CA 1
ATOM 1116 C C . PRO A 1 150 ? -26.390 -11.551 15.109 1.00 93.62 150 PRO A C 1
ATOM 1118 O O . PRO A 1 150 ? -27.553 -11.295 15.410 1.00 93.62 150 PRO A O 1
ATOM 1121 N N . SER A 1 151 ? -25.516 -10.616 14.729 1.00 93.12 151 SER A N 1
ATOM 1122 C CA . SER A 1 151 ? -25.819 -9.187 14.605 1.00 93.12 151 SER A CA 1
ATOM 1123 C C . SER A 1 151 ? -25.861 -8.725 13.145 1.00 93.12 151 SER A C 1
ATOM 1125 O O . SER A 1 151 ? -25.664 -7.545 12.869 1.00 93.12 151 SER A O 1
ATOM 1127 N N . ASP A 1 152 ? -26.050 -9.656 12.204 1.00 93.56 152 ASP A N 1
ATOM 1128 C CA . ASP A 1 152 ? -26.042 -9.394 10.757 1.00 93.56 152 ASP A CA 1
ATOM 1129 C C . ASP A 1 152 ? -24.785 -8.634 10.285 1.00 93.56 152 ASP A C 1
ATOM 1131 O O . ASP A 1 152 ? -24.823 -7.763 9.421 1.00 93.56 152 ASP A O 1
ATOM 1135 N N . GLY A 1 153 ? -23.636 -8.924 10.908 1.00 91.94 153 GLY A N 1
ATOM 1136 C CA . GLY A 1 153 ? -22.369 -8.268 10.584 1.00 91.94 153 GLY A CA 1
ATOM 1137 C C . GLY A 1 153 ? -22.175 -6.874 11.192 1.00 91.94 153 GLY A C 1
ATOM 1138 O O . GLY A 1 153 ? -21.110 -6.291 11.000 1.00 91.94 153 GLY A O 1
ATOM 1139 N N . VAL A 1 154 ? -23.149 -6.335 11.933 1.00 92.81 154 VAL A N 1
ATOM 1140 C CA . VAL A 1 154 ? -23.108 -4.968 12.477 1.00 92.81 154 VAL A CA 1
ATOM 1141 C C . VAL A 1 154 ? -22.889 -4.988 13.987 1.00 92.81 154 VAL A C 1
ATOM 1143 O O . VAL A 1 154 ? -23.583 -5.677 14.730 1.00 92.81 154 VAL A O 1
ATOM 1146 N N . VAL A 1 155 ? -21.934 -4.195 14.473 1.00 93.44 155 VAL A N 1
ATOM 1147 C CA . VAL A 1 155 ? -21.703 -4.016 15.909 1.00 93.44 155 VAL A CA 1
ATOM 1148 C C . VAL A 1 155 ? -21.229 -2.599 16.207 1.00 93.44 155 VAL A C 1
ATOM 1150 O O . VAL A 1 155 ? -20.429 -2.037 15.463 1.00 93.44 155 VAL A O 1
ATOM 1153 N N . ASP A 1 156 ? -21.712 -2.028 17.308 1.00 91.62 156 ASP A N 1
ATOM 1154 C CA . ASP A 1 156 ? -21.162 -0.795 17.862 1.00 91.62 156 ASP A CA 1
ATOM 1155 C C . ASP A 1 156 ? -19.945 -1.128 18.731 1.00 91.62 156 ASP A C 1
ATOM 1157 O O . ASP A 1 156 ? -20.079 -1.600 19.861 1.00 91.62 156 ASP A O 1
ATOM 1161 N N . CYS A 1 157 ? -18.749 -0.886 18.195 1.00 91.06 157 CYS A N 1
ATOM 1162 C CA . CYS A 1 157 ? -17.493 -1.131 18.900 1.00 91.06 157 CYS A CA 1
ATOM 1163 C C . CYS A 1 157 ? -17.320 -0.260 20.154 1.00 91.06 157 CYS A C 1
ATOM 1165 O O . CYS A 1 157 ? -16.571 -0.656 21.042 1.00 91.06 157 CYS A O 1
ATOM 1167 N N . THR A 1 158 ? -17.992 0.894 20.247 1.00 87.56 158 THR A N 1
ATOM 1168 C CA . THR A 1 158 ? -17.876 1.803 21.402 1.00 87.56 158 THR A CA 1
ATOM 1169 C C . THR A 1 158 ? -18.670 1.313 22.611 1.00 87.56 158 THR A C 1
ATOM 1171 O O . THR A 1 158 ? -18.324 1.623 23.749 1.00 87.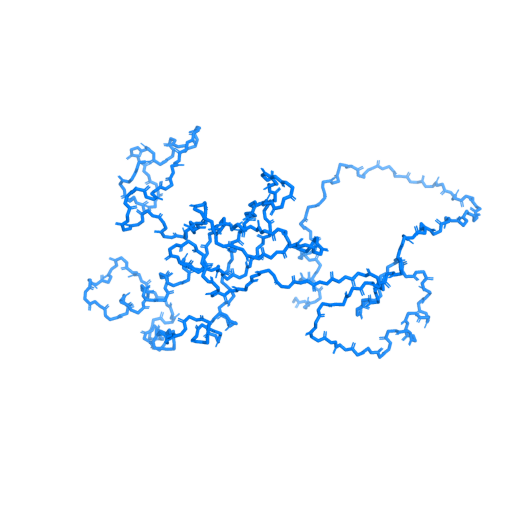56 158 THR A O 1
ATOM 1174 N N . ALA A 1 159 ? -19.693 0.489 22.373 1.00 91.12 159 ALA A N 1
ATOM 1175 C CA . ALA A 1 159 ? -20.499 -0.143 23.409 1.00 91.12 159 ALA A CA 1
ATOM 1176 C C . ALA A 1 159 ? -19.915 -1.482 23.904 1.00 91.12 159 ALA A C 1
ATOM 1178 O O . ALA A 1 159 ? -20.422 -2.055 24.872 1.00 91.12 159 ALA A O 1
ATOM 1179 N N . LEU A 1 160 ? -18.873 -2.012 23.249 1.00 91.88 160 LEU A N 1
ATOM 1180 C CA . LEU A 1 160 ? -18.260 -3.282 23.637 1.00 91.88 160 LEU A CA 1
ATOM 1181 C C . LEU A 1 160 ? -17.316 -3.107 24.839 1.00 91.88 160 LEU A C 1
ATOM 1183 O O . LEU A 1 160 ? -16.453 -2.229 24.821 1.00 91.88 160 LEU A O 1
ATOM 1187 N N . PRO A 1 161 ? -17.398 -3.977 25.864 1.00 92.94 161 PRO A N 1
ATOM 1188 C CA . PRO A 1 161 ? -16.405 -4.008 26.932 1.00 92.94 161 PRO A CA 1
ATOM 1189 C C . PRO A 1 161 ? -14.998 -4.302 26.394 1.00 92.94 161 PRO A C 1
ATOM 1191 O O . PRO A 1 161 ? -14.835 -5.100 25.474 1.00 92.94 161 PRO A O 1
ATOM 1194 N N . ALA A 1 162 ? -13.960 -3.759 27.037 1.00 88.00 162 ALA A N 1
ATOM 1195 C CA . ALA A 1 162 ? -12.564 -3.966 26.627 1.00 88.00 162 ALA A CA 1
ATOM 1196 C C . ALA A 1 162 ? -12.138 -5.453 26.562 1.00 88.00 162 ALA A C 1
ATOM 1198 O O . ALA A 1 162 ? -11.278 -5.827 25.768 1.00 88.00 162 ALA A O 1
ATOM 1199 N N . GLY A 1 163 ? -12.749 -6.314 27.383 1.00 91.69 163 GLY A N 1
ATOM 1200 C CA . GLY A 1 163 ? -12.509 -7.762 27.387 1.00 91.69 163 GLY A CA 1
ATOM 1201 C C . GLY A 1 163 ? -13.341 -8.560 26.376 1.00 91.69 163 GLY A C 1
ATOM 1202 O O . GLY A 1 163 ? -13.258 -9.787 26.371 1.00 91.69 163 GLY A O 1
ATOM 1203 N N . ASP A 1 164 ? -14.172 -7.912 25.556 1.00 94.19 164 ASP A N 1
ATOM 1204 C CA . ASP A 1 164 ? -15.028 -8.607 24.598 1.00 94.19 164 ASP A CA 1
ATOM 1205 C C . ASP A 1 164 ? -14.188 -9.261 23.488 1.00 94.19 164 ASP A C 1
ATOM 1207 O O . ASP A 1 164 ? -13.387 -8.622 22.799 1.00 94.19 164 ASP A O 1
ATOM 1211 N N . ARG A 1 165 ? -14.396 -10.565 23.282 1.00 93.19 165 ARG A N 1
ATOM 1212 C CA . ARG A 1 165 ? -13.690 -11.346 22.260 1.00 93.19 165 ARG A CA 1
ATOM 1213 C C . ARG A 1 165 ? -13.922 -10.804 20.846 1.00 93.19 165 ARG A C 1
ATOM 1215 O O . ARG A 1 165 ? -13.004 -10.865 20.030 1.00 93.19 165 ARG A O 1
ATOM 1222 N N . ARG A 1 166 ? -15.116 -10.283 20.537 1.00 93.69 166 ARG A N 1
ATOM 1223 C CA . ARG A 1 166 ? -15.414 -9.694 19.221 1.00 93.69 166 ARG A CA 1
ATOM 1224 C C . ARG A 1 166 ? -14.557 -8.460 18.996 1.00 93.69 166 ARG A C 1
ATOM 1226 O O . ARG A 1 166 ? -13.970 -8.335 17.929 1.00 93.69 166 ARG A O 1
ATOM 1233 N N . LEU A 1 167 ? -14.413 -7.605 20.011 1.00 94.62 167 LEU A N 1
ATOM 1234 C CA . LEU A 1 167 ? -13.565 -6.418 19.922 1.00 94.62 167 LEU A CA 1
ATOM 1235 C C . LEU A 1 167 ? -12.108 -6.800 19.625 1.00 94.62 167 LEU A C 1
ATOM 1237 O O . LEU A 1 167 ? -11.504 -6.237 18.718 1.00 94.62 167 LEU A O 1
ATOM 1241 N N . GLN A 1 168 ? -11.574 -7.817 20.305 1.00 94.31 168 GLN A N 1
ATOM 1242 C CA . GLN A 1 168 ? -10.218 -8.323 20.046 1.00 94.31 168 GLN A CA 1
ATOM 1243 C C . GLN A 1 168 ? -10.050 -8.841 18.609 1.00 94.31 168 GLN A C 1
ATOM 1245 O O . GLN A 1 168 ? -9.056 -8.539 17.955 1.00 94.31 168 GLN A O 1
ATOM 1250 N N . GLN A 1 169 ? -11.028 -9.593 18.094 1.00 95.81 169 GLN A N 1
ATOM 1251 C CA . GLN A 1 169 ? -11.012 -10.081 16.711 1.00 95.81 169 GLN A CA 1
ATOM 1252 C C . GLN A 1 169 ? -11.109 -8.939 15.691 1.00 95.81 169 GLN A C 1
ATOM 1254 O O . GLN A 1 169 ? -10.418 -8.977 14.676 1.00 95.81 169 GLN A O 1
ATOM 1259 N N . ILE A 1 170 ? -11.939 -7.926 15.964 1.00 96.00 170 ILE A N 1
ATOM 1260 C CA . ILE A 1 170 ? -12.076 -6.731 15.124 1.00 96.00 170 ILE A CA 1
ATOM 1261 C C . ILE A 1 170 ? -10.741 -5.999 15.046 1.00 96.00 170 ILE A C 1
ATOM 1263 O O . ILE A 1 170 ? -10.283 -5.732 13.941 1.00 96.00 170 ILE A O 1
ATOM 1267 N N . ARG A 1 171 ? -10.090 -5.727 16.185 1.00 95.19 171 ARG A N 1
ATOM 1268 C CA . ARG A 1 171 ? -8.773 -5.067 16.206 1.00 95.19 171 ARG A CA 1
ATOM 1269 C C . ARG A 1 171 ? -7.719 -5.890 15.478 1.00 95.19 171 ARG A C 1
ATOM 1271 O O . ARG A 1 171 ? -7.069 -5.369 14.586 1.00 95.19 171 ARG A O 1
ATOM 1278 N N . ALA A 1 172 ? -7.653 -7.197 15.729 1.00 96.38 172 ALA A N 1
ATOM 1279 C CA . ALA A 1 172 ? -6.704 -8.074 15.045 1.00 96.38 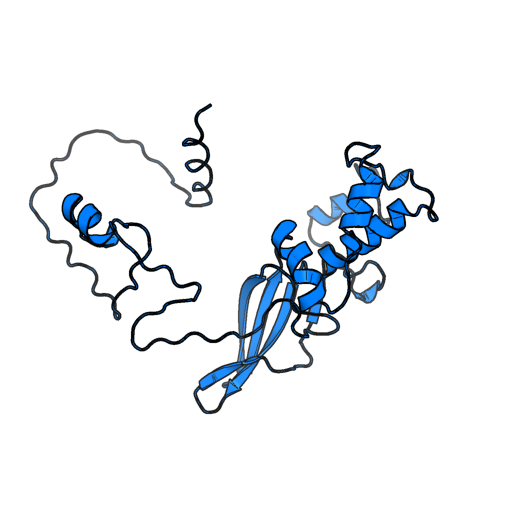172 ALA A CA 1
ATOM 1280 C C . ALA A 1 172 ? -6.849 -8.080 13.511 1.00 96.38 172 ALA A C 1
ATOM 1282 O O . ALA A 1 172 ? -5.872 -8.327 12.817 1.00 96.38 172 ALA A O 1
ATOM 1283 N N . VAL A 1 173 ? -8.048 -7.843 12.965 1.00 97.75 173 VAL A N 1
ATOM 1284 C CA . VAL A 1 173 ? -8.254 -7.731 11.511 1.00 97.75 173 VAL A CA 1
ATOM 1285 C C . VAL A 1 173 ? -8.041 -6.299 11.020 1.00 97.75 173 VAL A C 1
ATOM 1287 O O . VAL A 1 173 ? -7.380 -6.093 10.004 1.00 97.75 173 VAL A O 1
ATOM 1290 N N . ALA A 1 174 ? -8.601 -5.317 11.724 1.00 97.06 174 ALA A N 1
ATOM 1291 C CA . ALA A 1 174 ? -8.551 -3.913 11.339 1.00 97.06 174 ALA A CA 1
ATOM 1292 C C . ALA A 1 174 ? -7.128 -3.349 11.401 1.00 97.06 174 ALA A C 1
ATOM 1294 O O . ALA A 1 174 ? -6.725 -2.639 10.487 1.00 97.06 174 ALA A O 1
ATOM 1295 N N . ASP A 1 175 ? -6.350 -3.701 12.421 1.00 97.56 175 ASP A N 1
ATOM 1296 C CA . ASP A 1 175 ? -4.987 -3.198 12.588 1.00 97.56 175 ASP A CA 1
ATOM 1297 C C . ASP A 1 175 ? -4.068 -3.742 11.475 1.00 97.56 175 ASP A C 1
ATOM 1299 O O . ASP A 1 175 ? -3.245 -3.004 10.934 1.00 97.56 175 ASP A O 1
ATOM 1303 N N . GLU A 1 176 ? -4.267 -4.990 11.029 1.00 98.12 176 GLU A N 1
ATOM 1304 C CA . GLU A 1 176 ? -3.565 -5.543 9.859 1.00 98.12 176 GLU A CA 1
ATOM 1305 C C . GLU A 1 176 ? -3.972 -4.857 8.559 1.00 98.12 176 GLU A C 1
ATOM 1307 O O . GLU A 1 176 ? -3.110 -4.502 7.755 1.00 98.12 176 GLU A O 1
ATOM 1312 N N . ALA A 1 177 ? -5.276 -4.642 8.365 1.00 98.25 177 ALA A N 1
ATOM 1313 C CA . ALA A 1 177 ? -5.781 -3.916 7.209 1.00 98.25 177 ALA A CA 1
ATOM 1314 C C . ALA A 1 177 ? -5.165 -2.511 7.155 1.00 98.25 177 ALA A C 1
ATOM 1316 O O . ALA A 1 177 ? -4.614 -2.126 6.131 1.00 98.25 177 ALA A O 1
ATOM 1317 N N . MET A 1 178 ? -5.166 -1.771 8.267 1.00 98.38 178 MET A N 1
ATOM 1318 C CA . MET A 1 178 ? -4.587 -0.427 8.330 1.00 98.38 178 MET A CA 1
ATOM 1319 C C . MET A 1 178 ? -3.058 -0.425 8.208 1.00 98.38 178 MET A C 1
ATOM 1321 O O . MET A 1 178 ? -2.499 0.522 7.657 1.00 98.38 178 MET A O 1
ATOM 1325 N N . THR A 1 179 ? -2.376 -1.480 8.662 1.00 98.19 179 THR A N 1
ATOM 1326 C CA . THR A 1 179 ? -0.927 -1.670 8.462 1.00 98.19 179 THR A CA 1
ATOM 1327 C C . THR A 1 179 ? -0.572 -1.805 6.980 1.00 98.19 179 THR A C 1
ATOM 1329 O O . THR A 1 179 ? 0.457 -1.294 6.521 1.00 98.19 179 THR A O 1
ATOM 1332 N N . ASP A 1 180 ? -1.438 -2.452 6.205 1.00 98.38 180 ASP A N 1
ATOM 1333 C CA . ASP A 1 180 ? -1.242 -2.652 4.771 1.00 98.38 180 ASP A CA 1
ATOM 1334 C C . ASP A 1 180 ? -1.648 -1.442 3.916 1.00 98.38 180 ASP A C 1
ATOM 1336 O O . ASP A 1 180 ? -1.345 -1.438 2.727 1.00 98.38 180 ASP A O 1
ATOM 1340 N N . LEU A 1 181 ? -2.244 -0.402 4.509 1.00 98.50 181 LEU A N 1
ATOM 1341 C CA . LEU A 1 181 ? -2.585 0.866 3.853 1.00 98.50 181 LEU A CA 1
ATOM 1342 C C . LEU A 1 181 ? -1.581 1.981 4.166 1.00 98.50 181 LEU A C 1
ATOM 1344 O O . LEU A 1 181 ? -0.758 1.871 5.076 1.00 98.50 181 LEU A O 1
ATOM 1348 N N . GLY A 1 182 ? -1.663 3.086 3.426 1.00 97.50 182 GLY A N 1
ATOM 1349 C CA . GLY A 1 182 ? -0.884 4.301 3.671 1.00 97.50 182 GLY A CA 1
ATOM 1350 C C . GLY A 1 182 ? 0.230 4.496 2.650 1.00 97.50 182 GLY A C 1
ATOM 1351 O O . GLY A 1 182 ? 0.013 4.324 1.461 1.00 97.50 182 GLY A O 1
ATOM 1352 N N . ILE A 1 183 ? 1.427 4.883 3.085 1.00 98.06 183 ILE A N 1
ATOM 1353 C CA . ILE A 1 183 ? 2.538 5.250 2.197 1.00 98.06 183 ILE A CA 1
ATOM 1354 C C . ILE A 1 183 ? 3.789 4.436 2.531 1.00 98.06 183 ILE A C 1
ATOM 1356 O O . ILE A 1 183 ? 4.067 4.101 3.687 1.00 98.06 183 ILE A O 1
ATOM 1360 N N . GLY A 1 184 ? 4.557 4.116 1.497 1.00 97.88 184 GLY A N 1
ATOM 1361 C CA . GLY A 1 184 ? 5.903 3.576 1.581 1.00 97.88 184 GLY A CA 1
ATOM 1362 C C . GLY A 1 184 ? 6.905 4.493 0.893 1.00 97.88 184 GLY A C 1
ATOM 1363 O O . GLY A 1 184 ? 6.647 5.007 -0.195 1.00 97.88 184 GLY A O 1
ATOM 1364 N N . VAL A 1 185 ? 8.066 4.670 1.516 1.00 97.75 185 VAL A N 1
ATOM 1365 C CA . VAL A 1 185 ? 9.249 5.267 0.890 1.00 97.75 185 VAL A CA 1
ATOM 1366 C C . VAL A 1 185 ? 10.283 4.169 0.774 1.00 97.75 185 VAL A C 1
ATOM 1368 O O . VAL A 1 185 ? 10.693 3.629 1.797 1.00 97.75 185 VAL A O 1
ATOM 1371 N N . MET A 1 186 ? 10.690 3.828 -0.447 1.00 97.44 186 MET A N 1
ATOM 1372 C CA . MET A 1 186 ? 11.684 2.786 -0.682 1.00 97.44 186 MET A CA 1
ATOM 1373 C C . MET A 1 186 ? 12.888 3.292 -1.466 1.00 97.44 186 MET A C 1
ATOM 1375 O O . MET A 1 186 ? 12.774 4.044 -2.433 1.00 97.44 186 MET A O 1
ATOM 1379 N N . THR A 1 187 ? 14.057 2.824 -1.059 1.00 97.69 187 THR A N 1
ATOM 1380 C CA . THR A 1 187 ? 15.335 3.058 -1.717 1.00 97.69 187 THR A CA 1
ATOM 1381 C C . THR A 1 187 ? 15.514 2.112 -2.898 1.00 97.69 187 THR A C 1
ATOM 1383 O O . THR A 1 187 ? 15.296 0.898 -2.798 1.00 97.69 187 THR A O 1
ATOM 1386 N N . LEU A 1 188 ? 15.957 2.682 -4.015 1.00 97.06 188 LEU A N 1
ATOM 1387 C CA . LEU A 1 188 ? 16.350 1.970 -5.221 1.00 97.06 188 LEU A CA 1
ATOM 1388 C C . LEU A 1 188 ? 17.835 2.203 -5.501 1.00 97.06 188 LEU A C 1
ATOM 1390 O O . LEU A 1 188 ? 18.365 3.299 -5.292 1.00 97.06 188 LEU A O 1
ATOM 1394 N N . GLN A 1 189 ? 18.491 1.170 -6.017 1.00 97.00 189 GLN A N 1
ATOM 1395 C CA . GLN A 1 189 ? 19.858 1.242 -6.513 1.00 97.00 189 GLN A CA 1
ATOM 1396 C C . GLN A 1 189 ? 19.904 0.785 -7.964 1.00 97.00 189 GLN A C 1
ATOM 1398 O O . GLN A 1 189 ? 19.276 -0.211 -8.317 1.00 97.00 189 GLN A O 1
ATOM 1403 N N . ARG A 1 190 ? 20.653 1.504 -8.795 1.00 95.75 190 ARG A N 1
ATOM 1404 C CA . ARG A 1 190 ? 20.933 1.083 -10.163 1.00 95.75 190 ARG A CA 1
ATOM 1405 C C . ARG A 1 190 ? 22.130 0.137 -10.158 1.00 95.75 190 ARG A C 1
ATOM 1407 O O . ARG A 1 190 ? 23.116 0.392 -9.467 1.00 95.75 190 ARG A O 1
ATOM 1414 N N . ASP A 1 191 ? 22.030 -0.979 -10.862 1.00 92.88 191 ASP A N 1
ATOM 1415 C CA . ASP A 1 191 ? 23.143 -1.908 -11.026 1.00 92.88 191 ASP A CA 1
ATOM 1416 C C . ASP A 1 191 ? 24.056 -1.526 -12.205 1.00 92.88 191 ASP A C 1
ATOM 1418 O O . ASP A 1 191 ? 23.798 -0.575 -12.945 1.00 92.88 191 ASP A O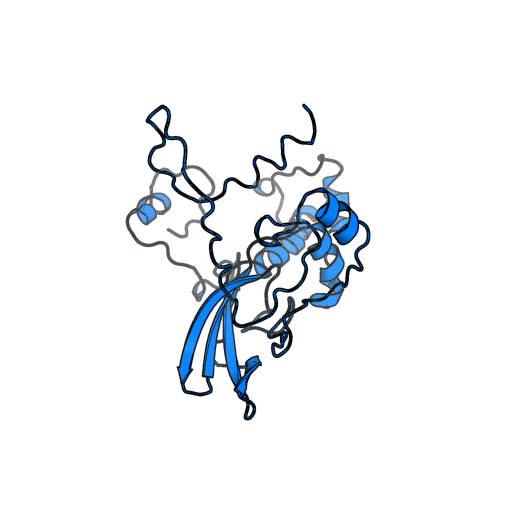 1
ATOM 1422 N N . GLY A 1 192 ? 25.140 -2.284 -12.392 1.00 90.56 192 GLY A N 1
ATOM 1423 C CA . GLY A 1 192 ? 26.104 -2.055 -13.475 1.00 90.56 192 GLY A CA 1
ATOM 1424 C C . GLY A 1 192 ? 25.555 -2.296 -14.888 1.00 90.56 192 GLY A C 1
ATOM 1425 O O . GLY A 1 192 ? 26.247 -1.995 -15.855 1.00 90.56 192 GLY A O 1
ATOM 1426 N N . GLN A 1 193 ? 24.335 -2.827 -15.021 1.00 90.12 193 GLN A N 1
ATOM 1427 C CA . GLN A 1 193 ? 23.622 -3.000 -16.292 1.00 90.12 193 GLN A CA 1
ATOM 1428 C C . GLN A 1 193 ? 22.591 -1.883 -16.517 1.00 90.12 193 GLN A C 1
ATOM 1430 O O . GLN A 1 193 ? 21.894 -1.869 -17.531 1.00 90.12 193 GLN A O 1
ATOM 1435 N N . GLY A 1 194 ? 22.495 -0.929 -15.588 1.00 90.00 194 GLY A N 1
ATOM 1436 C CA . GLY A 1 194 ? 21.565 0.187 -15.657 1.00 90.00 194 GLY A CA 1
ATOM 1437 C C . GLY A 1 194 ? 20.161 -0.130 -15.138 1.00 90.00 194 GLY A C 1
ATOM 1438 O O . GLY A 1 194 ? 19.287 0.730 -15.266 1.00 90.00 194 GLY A O 1
ATOM 1439 N N . GLN A 1 195 ? 19.936 -1.310 -14.550 1.00 93.12 195 GLN A N 1
ATOM 1440 C CA . GLN A 1 195 ? 18.635 -1.733 -14.031 1.00 93.12 195 GLN A CA 1
ATOM 1441 C C . GLN A 1 195 ? 18.439 -1.263 -12.592 1.00 93.12 195 GLN A C 1
ATOM 1443 O O . GLN A 1 195 ? 19.359 -1.304 -11.775 1.00 93.12 195 GLN A O 1
ATOM 1448 N N . TRP A 1 196 ? 17.228 -0.814 -12.266 1.00 94.81 196 TRP A N 1
ATOM 1449 C CA . TRP A 1 196 ? 16.877 -0.451 -10.898 1.00 94.81 196 TRP A CA 1
ATOM 1450 C C . TRP A 1 196 ? 16.465 -1.688 -10.113 1.00 94.81 196 TRP A C 1
ATOM 1452 O O . TRP A 1 196 ? 15.598 -2.440 -10.538 1.00 94.81 196 TRP A O 1
ATOM 1462 N N . LYS A 1 197 ? 17.023 -1.847 -8.919 1.00 95.56 197 LYS A N 1
ATOM 1463 C CA . LYS A 1 197 ? 16.613 -2.864 -7.953 1.00 95.56 197 LYS A CA 1
ATOM 1464 C C . LYS A 1 197 ? 16.270 -2.230 -6.618 1.00 95.56 197 LYS A C 1
ATOM 1466 O O . LYS A 1 197 ? 16.809 -1.178 -6.256 1.00 95.56 197 LYS A O 1
ATOM 1471 N N . ARG A 1 198 ? 15.417 -2.908 -5.853 1.00 95.31 198 ARG A N 1
ATOM 1472 C CA . ARG A 1 198 ? 15.211 -2.595 -4.441 1.00 95.31 198 ARG A CA 1
ATOM 1473 C C . ARG A 1 198 ? 16.534 -2.735 -3.687 1.00 95.31 198 ARG A C 1
ATOM 1475 O O . ARG A 1 198 ? 17.262 -3.712 -3.853 1.00 95.31 198 ARG A O 1
ATOM 1482 N N . ALA A 1 199 ? 16.842 -1.743 -2.864 1.00 94.75 199 ALA A N 1
ATOM 1483 C CA . ALA A 1 199 ? 17.988 -1.743 -1.962 1.00 94.75 199 ALA A CA 1
ATOM 1484 C C . ALA A 1 199 ? 17.537 -1.228 -0.600 1.00 94.75 199 ALA A C 1
ATOM 1486 O O . ALA A 1 199 ? 16.626 -0.421 -0.553 1.00 94.75 199 ALA A O 1
ATOM 1487 N N . GLN A 1 200 ? 18.165 -1.635 0.497 1.00 93.19 200 GLN A N 1
ATOM 1488 C CA . GLN A 1 200 ? 17.850 -1.044 1.799 1.00 93.19 200 GLN A CA 1
ATOM 1489 C C . GLN A 1 200 ? 18.533 0.318 1.946 1.00 93.19 200 GLN A C 1
ATOM 1491 O O . GLN A 1 200 ? 19.687 0.497 1.541 1.00 93.19 200 GLN A O 1
ATOM 1496 N N . GLY A 1 201 ? 17.823 1.280 2.524 1.00 92.62 201 GLY A N 1
ATOM 1497 C CA . GLY A 1 201 ? 18.365 2.600 2.819 1.00 92.62 201 GLY A CA 1
ATOM 1498 C C . GLY A 1 201 ? 17.801 3.176 4.114 1.00 92.62 201 GLY A C 1
ATOM 1499 O O . GLY A 1 201 ? 16.718 2.784 4.539 1.00 92.62 201 GLY A O 1
ATOM 1500 N N . PRO A 1 202 ? 18.515 4.121 4.747 1.00 93.94 202 PRO A N 1
ATOM 1501 C CA . PRO A 1 202 ? 18.080 4.731 6.002 1.00 93.94 202 PRO A CA 1
ATOM 1502 C C . PRO A 1 202 ? 16.786 5.546 5.862 1.00 93.94 202 PRO A C 1
ATOM 1504 O O . PRO A 1 202 ? 16.120 5.799 6.858 1.00 93.94 202 PRO A O 1
ATOM 1507 N N . GLN A 1 203 ? 16.423 5.962 4.643 1.00 93.25 203 GLN A N 1
ATOM 1508 C CA . GLN A 1 203 ? 15.149 6.629 4.367 1.00 93.25 203 GLN A CA 1
ATOM 1509 C C . GLN A 1 203 ? 13.963 5.671 4.182 1.00 93.25 203 GLN A C 1
ATOM 1511 O O . GLN A 1 203 ? 12.843 6.143 3.979 1.00 93.25 203 GLN A O 1
ATOM 1516 N N . ASP A 1 204 ? 14.195 4.354 4.180 1.00 97.50 204 ASP A N 1
ATOM 1517 C CA . ASP A 1 204 ? 13.121 3.384 4.000 1.00 97.50 204 ASP A CA 1
ATOM 1518 C C . ASP A 1 204 ? 12.128 3.488 5.153 1.00 97.50 204 ASP A C 1
ATOM 1520 O O . ASP A 1 204 ? 12.505 3.387 6.321 1.00 97.50 204 ASP A O 1
ATOM 1524 N N . ARG A 1 205 ? 10.851 3.689 4.833 1.00 97.06 205 ARG A N 1
ATOM 1525 C CA . ARG A 1 205 ? 9.828 3.935 5.850 1.00 97.06 205 ARG A CA 1
ATOM 1526 C C . ARG A 1 205 ? 8.451 3.482 5.398 1.00 97.06 205 ARG A C 1
ATOM 1528 O O . ARG A 1 205 ? 8.095 3.625 4.225 1.00 97.06 205 ARG A O 1
ATOM 1535 N N . ARG A 1 206 ? 7.648 3.032 6.363 1.00 97.44 206 ARG A N 1
ATOM 1536 C CA . ARG A 1 206 ? 6.193 2.935 6.251 1.00 97.44 206 ARG A CA 1
ATOM 1537 C C . ARG A 1 206 ? 5.510 4.021 7.077 1.00 97.44 206 ARG A C 1
ATOM 1539 O O . ARG A 1 206 ? 5.935 4.354 8.178 1.00 97.44 206 ARG A O 1
ATOM 1546 N N . ILE A 1 207 ? 4.460 4.590 6.502 1.00 97.75 207 ILE A N 1
ATOM 1547 C CA . ILE A 1 207 ? 3.469 5.417 7.188 1.00 97.75 207 ILE A CA 1
ATOM 1548 C C . ILE A 1 207 ? 2.149 4.685 6.974 1.00 97.75 207 ILE A C 1
ATOM 1550 O O . ILE A 1 207 ? 1.662 4.637 5.847 1.00 97.75 207 ILE A O 1
ATOM 1554 N N . THR A 1 208 ? 1.628 4.030 8.003 1.00 98.00 208 THR A N 1
ATOM 1555 C CA . THR A 1 208 ? 0.441 3.176 7.889 1.00 98.00 208 THR A CA 1
ATOM 1556 C C . THR A 1 208 ? -0.830 3.945 8.234 1.00 98.00 208 THR A C 1
ATOM 1558 O O . THR A 1 208 ? -0.774 5.076 8.719 1.00 98.00 208 THR A O 1
ATOM 1561 N N . GLY A 1 209 ? -1.992 3.321 8.041 1.00 96.56 209 GLY A N 1
ATOM 1562 C CA . GLY A 1 209 ? -3.270 3.876 8.488 1.00 96.56 209 GLY A CA 1
ATOM 1563 C C . GLY A 1 209 ? -3.392 4.057 10.009 1.00 96.56 209 GLY A C 1
ATOM 1564 O O . GLY A 1 209 ? -4.316 4.722 10.465 1.00 96.56 209 GLY A O 1
ATOM 1565 N N . ILE A 1 210 ? -2.471 3.480 10.788 1.00 95.19 210 ILE A N 1
ATOM 1566 C CA . ILE A 1 210 ? -2.414 3.570 12.256 1.00 95.19 210 ILE A CA 1
ATOM 1567 C C . ILE A 1 210 ? -1.084 4.154 12.761 1.00 95.19 210 ILE A C 1
ATOM 1569 O O . ILE A 1 210 ? -0.790 4.084 13.955 1.00 95.19 210 ILE A O 1
ATOM 1573 N N . SER A 1 211 ? -0.271 4.763 11.887 1.00 95.44 211 SER A N 1
ATOM 1574 C CA . SER A 1 211 ? 0.902 5.528 12.326 1.00 95.44 211 SER A CA 1
ATOM 1575 C C . SER A 1 211 ? 0.469 6.647 13.276 1.00 95.44 211 SER A C 1
ATOM 1577 O O . SER A 1 211 ? -0.404 7.447 12.948 1.00 95.44 211 SER A O 1
ATOM 1579 N N . GLY A 1 212 ? 1.078 6.700 14.461 1.00 92.94 212 GLY A N 1
ATOM 1580 C CA . GLY A 1 212 ? 0.716 7.666 15.500 1.00 92.94 212 GLY A CA 1
ATOM 1581 C C . GLY A 1 212 ? -0.254 7.154 16.567 1.00 92.94 212 GLY A C 1
ATOM 1582 O O . GLY A 1 212 ? -0.438 7.840 17.572 1.00 92.94 212 GLY A O 1
ATOM 1583 N N . LEU A 1 213 ? -0.863 5.975 16.370 1.00 90.94 213 LEU A N 1
ATOM 1584 C CA . LEU A 1 213 ? -1.836 5.416 17.313 1.00 90.94 213 LEU A CA 1
ATOM 1585 C C . LEU A 1 213 ? -1.176 4.977 18.628 1.00 90.94 213 LEU A C 1
ATOM 1587 O O . LEU A 1 213 ? -1.657 5.323 19.702 1.00 90.94 213 LEU A O 1
ATOM 1591 N N . GLU A 1 214 ? -0.078 4.223 18.535 1.00 90.12 214 GLU A N 1
ATOM 1592 C CA . GLU A 1 214 ? 0.669 3.713 19.699 1.00 90.12 214 GLU A CA 1
ATOM 1593 C C . GLU A 1 214 ? 1.977 4.476 19.948 1.00 90.12 214 GLU A C 1
ATOM 1595 O O . GLU A 1 214 ? 2.468 4.518 21.074 1.00 90.12 214 GLU A O 1
ATOM 1600 N N . ASP A 1 215 ? 2.526 5.110 18.908 1.00 91.81 215 ASP A N 1
ATOM 1601 C CA . ASP A 1 215 ? 3.748 5.910 18.974 1.00 91.81 215 ASP A CA 1
ATOM 1602 C C . ASP A 1 215 ? 3.444 7.372 18.614 1.00 91.81 215 ASP A C 1
ATOM 1604 O O . ASP A 1 215 ? 3.371 7.708 17.425 1.00 91.81 215 ASP A O 1
ATOM 1608 N N . PRO A 1 216 ? 3.306 8.268 19.611 1.00 90.81 216 PRO A N 1
ATOM 1609 C CA . PRO A 1 216 ? 3.034 9.681 19.376 1.00 90.81 216 PRO A CA 1
ATOM 1610 C C . PRO A 1 216 ? 4.050 10.382 18.462 1.00 90.81 216 PRO A C 1
ATOM 1612 O O . PRO A 1 216 ? 3.703 11.368 17.817 1.00 90.81 216 PRO A O 1
ATOM 1615 N N . GLN A 1 217 ? 5.289 9.884 18.347 1.00 92.25 217 GLN A N 1
ATOM 1616 C CA . GLN A 1 217 ? 6.299 10.481 17.463 1.00 92.25 217 GLN A CA 1
ATOM 1617 C C . GLN A 1 217 ? 5.980 10.283 15.974 1.00 92.25 217 GLN A C 1
ATOM 1619 O O . GLN A 1 217 ? 6.511 11.003 15.126 1.00 92.25 217 GLN A O 1
ATOM 1624 N N . GLN A 1 218 ? 5.111 9.325 15.640 1.00 93.12 218 GLN A N 1
ATOM 1625 C CA . GLN A 1 218 ? 4.670 9.058 14.271 1.00 93.12 218 GLN A CA 1
ATOM 1626 C C . GLN A 1 218 ? 3.354 9.748 13.900 1.00 93.12 218 GLN A C 1
ATOM 1628 O O . GLN A 1 218 ? 2.878 9.560 12.779 1.00 93.12 218 GLN A O 1
ATOM 1633 N N . GLN A 1 219 ? 2.765 10.534 14.806 1.00 91.94 219 GLN A N 1
ATOM 1634 C CA . GLN A 1 219 ? 1.511 11.233 14.543 1.00 91.94 219 GLN A CA 1
ATOM 1635 C C . GLN A 1 219 ? 1.642 12.185 13.355 1.00 91.94 219 GLN A C 1
ATOM 1637 O O . GLN A 1 219 ? 2.569 12.992 13.254 1.00 91.94 219 GLN A O 1
ATOM 1642 N N . LEU A 1 220 ? 0.682 12.077 12.439 1.00 91.75 220 LEU A N 1
ATOM 1643 C CA . LEU A 1 220 ? 0.572 12.982 11.307 1.00 91.75 220 LEU A CA 1
ATOM 1644 C C . LEU A 1 220 ? -0.023 14.311 11.769 1.00 91.75 220 LEU A C 1
ATOM 1646 O O . LEU A 1 220 ? -0.926 14.355 12.599 1.00 91.75 220 LEU A O 1
ATOM 1650 N N . ILE A 1 221 ? 0.485 15.406 11.212 1.00 89.56 221 ILE A N 1
ATOM 1651 C CA . ILE A 1 221 ? 0.105 16.756 11.627 1.00 89.56 221 ILE A CA 1
ATOM 1652 C C . ILE A 1 221 ? -0.953 17.305 10.668 1.00 89.56 221 ILE A C 1
ATOM 1654 O O . ILE A 1 221 ? -0.763 17.303 9.451 1.00 89.56 221 ILE A O 1
ATOM 1658 N N . SER A 1 222 ? -2.034 17.855 11.221 1.00 89.56 222 SER A N 1
ATOM 1659 C CA . SER A 1 222 ? -2.990 18.676 10.474 1.00 89.56 222 SER A CA 1
ATOM 1660 C C . SER A 1 222 ? -2.523 20.134 10.449 1.00 89.56 222 SER A C 1
ATOM 1662 O O . SER A 1 222 ? -2.270 20.739 11.491 1.00 89.56 222 SER A O 1
ATOM 1664 N N . THR A 1 223 ? -2.388 20.724 9.260 1.00 90.88 223 THR A N 1
ATOM 1665 C CA . THR A 1 223 ? -1.942 22.119 9.090 1.00 90.88 223 THR A CA 1
ATOM 1666 C C . THR A 1 223 ? -2.857 22.888 8.133 1.00 90.88 223 THR A C 1
ATOM 1668 O O . THR A 1 223 ? -3.744 22.322 7.494 1.00 90.88 223 THR A O 1
ATOM 1671 N N . GLY A 1 224 ? -2.670 24.208 8.048 1.00 94.44 224 GLY A N 1
ATOM 1672 C CA . GLY A 1 224 ? -3.497 25.088 7.220 1.00 94.44 224 GLY A CA 1
ATOM 1673 C C . GLY A 1 224 ? -4.857 25.438 7.847 1.00 94.44 224 GLY A C 1
ATOM 1674 O O . GLY A 1 224 ? -5.130 25.084 8.997 1.00 94.44 224 GLY A O 1
ATOM 1675 N N . PRO A 1 225 ? -5.727 26.164 7.119 1.00 94.56 225 PRO A N 1
ATOM 1676 C CA . PRO A 1 225 ? -6.994 26.663 7.664 1.00 94.56 225 PRO A CA 1
ATOM 1677 C C . PRO A 1 225 ? -7.947 25.562 8.152 1.00 94.56 225 PRO A C 1
ATOM 1679 O O . PRO A 1 225 ? -8.632 25.742 9.156 1.00 94.56 225 PRO A O 1
ATOM 1682 N N . ALA A 1 226 ? -7.958 24.401 7.487 1.00 91.38 226 ALA A N 1
ATOM 1683 C CA . ALA A 1 226 ? -8.827 23.277 7.844 1.00 91.38 226 ALA A CA 1
ATOM 1684 C C . ALA A 1 226 ? -8.485 22.651 9.209 1.00 91.38 226 ALA A C 1
ATOM 1686 O O . ALA A 1 226 ? -9.354 22.046 9.831 1.00 91.38 226 ALA A O 1
ATOM 1687 N N . ALA A 1 227 ? -7.275 22.876 9.739 1.00 90.94 227 ALA A N 1
ATOM 1688 C CA . ALA A 1 227 ? -6.911 22.452 11.091 1.00 90.94 227 ALA A CA 1
ATOM 1689 C C . ALA A 1 227 ? -7.771 23.115 12.191 1.00 90.94 227 ALA A C 1
ATOM 1691 O O . ALA A 1 227 ? -7.694 22.733 13.355 1.00 90.94 227 ALA A O 1
ATOM 1692 N N . ALA A 1 228 ? -8.567 24.140 11.864 1.00 89.88 228 ALA A N 1
ATOM 1693 C CA . ALA A 1 228 ? -9.556 24.708 12.779 1.00 89.88 228 ALA A CA 1
ATOM 1694 C C . ALA A 1 228 ? -10.743 23.763 13.054 1.00 89.88 228 ALA A C 1
ATOM 1696 O O . ALA A 1 228 ? -11.355 23.881 14.110 1.00 89.88 228 ALA A O 1
ATOM 1697 N N . VAL A 1 229 ? -11.059 22.835 12.138 1.00 88.69 229 VAL A N 1
ATOM 1698 C CA . VAL A 1 229 ? -12.146 21.854 12.319 1.00 88.69 229 VAL A CA 1
ATOM 1699 C C . VAL A 1 229 ? -11.811 20.896 13.450 1.00 88.69 229 VAL A C 1
ATOM 1701 O O . VAL A 1 229 ? -12.642 20.690 14.329 1.00 88.69 229 VAL A O 1
ATOM 1704 N N . PHE A 1 230 ? -10.585 20.370 13.450 1.00 85.88 230 PHE A N 1
ATOM 1705 C CA . PHE A 1 230 ? -10.121 19.494 14.517 1.00 85.88 230 PHE A CA 1
ATOM 1706 C C . PHE A 1 230 ? -10.110 20.259 15.839 1.00 85.88 230 PHE A C 1
ATOM 1708 O O . PHE A 1 230 ? -10.778 19.833 16.759 1.00 85.88 230 PHE A O 1
ATOM 1715 N N . ARG A 1 231 ? -9.582 21.491 15.889 1.00 85.50 231 ARG A N 1
ATOM 1716 C CA . ARG A 1 231 ? -9.496 22.314 17.118 1.00 85.50 231 ARG A CA 1
ATOM 1717 C C . ARG A 1 231 ? -10.803 22.957 17.608 1.00 85.50 231 ARG A C 1
ATOM 1719 O O . ARG A 1 231 ? -10.779 23.676 18.608 1.00 85.50 231 ARG A O 1
ATOM 1726 N N . ALA A 1 232 ? -11.935 22.745 16.939 1.00 87.81 232 ALA A N 1
ATOM 1727 C CA . ALA A 1 232 ? -13.207 23.357 17.325 1.00 87.81 232 ALA A CA 1
ATOM 1728 C C . ALA A 1 232 ? -13.671 22.869 18.710 1.00 87.81 232 ALA A C 1
ATOM 1730 O O . ALA A 1 232 ? -13.505 21.702 19.044 1.00 87.81 232 ALA A O 1
ATOM 1731 N N . SER A 1 233 ? -14.287 23.737 19.518 1.00 85.88 233 SER A N 1
ATOM 1732 C CA . SER A 1 233 ? -14.824 23.353 20.837 1.00 85.88 233 SER A CA 1
ATOM 1733 C C . SER A 1 233 ? -16.125 22.547 20.757 1.00 85.88 233 SER A C 1
ATOM 1735 O O . SER A 1 233 ? -16.468 21.830 21.691 1.00 85.88 233 SER A O 1
ATOM 1737 N N . SER A 1 234 ? -16.858 22.663 19.646 1.00 87.31 234 SER A N 1
ATOM 1738 C CA . SER A 1 234 ? -18.049 21.870 19.342 1.00 87.31 234 SER A CA 1
ATOM 1739 C C . SER A 1 234 ? -17.788 21.075 18.066 1.00 87.31 234 SER A C 1
ATOM 1741 O O . SER A 1 234 ? -17.726 21.645 16.976 1.00 87.31 234 SER A O 1
ATOM 1743 N N . ARG A 1 235 ? -17.578 19.765 18.222 1.00 83.69 235 ARG A N 1
ATOM 1744 C CA . ARG A 1 235 ? -17.212 18.830 17.148 1.00 83.69 235 ARG A CA 1
ATOM 1745 C C . ARG A 1 235 ? -18.387 17.897 16.851 1.00 83.69 235 ARG A C 1
ATOM 1747 O O . ARG A 1 235 ? -19.179 17.590 17.740 1.00 83.69 235 ARG A O 1
ATOM 1754 N N . GLN A 1 236 ? -18.502 17.446 15.604 1.00 81.19 236 GLN A N 1
ATOM 1755 C CA . GLN A 1 236 ? -19.403 16.355 15.220 1.00 81.19 236 GLN A CA 1
ATOM 1756 C C . GLN A 1 236 ? -18.564 15.104 14.952 1.00 81.19 236 GLN A C 1
ATOM 1758 O O . GLN A 1 236 ? -17.625 15.166 14.162 1.00 81.19 236 GLN A O 1
ATOM 1763 N N . GLY A 1 237 ? -18.916 13.980 15.577 1.00 80.38 237 GLY A N 1
ATOM 1764 C CA . GLY A 1 237 ? -18.206 12.708 15.416 1.00 80.38 237 GLY A CA 1
ATOM 1765 C C . GLY A 1 237 ? -17.314 12.350 16.606 1.00 80.38 237 GLY A C 1
ATOM 1766 O O . GLY A 1 237 ? -17.545 12.809 17.723 1.00 80.38 237 GLY A O 1
ATOM 1767 N N . TYR A 1 238 ? -16.337 11.476 16.358 1.00 77.69 238 TYR A N 1
ATOM 1768 C CA . TYR A 1 238 ? -15.385 11.005 17.364 1.00 77.69 238 TYR A CA 1
ATOM 1769 C C . TYR A 1 238 ? -14.337 12.082 17.661 1.00 77.69 238 TYR A C 1
ATOM 1771 O O . TYR A 1 238 ? -13.739 12.631 16.737 1.00 77.69 238 TYR A O 1
ATOM 1779 N N . ASP A 1 239 ? -14.128 12.368 18.944 1.00 80.94 239 ASP A N 1
ATOM 1780 C CA . ASP A 1 239 ? -13.068 13.245 19.432 1.00 80.94 239 ASP A CA 1
ATOM 1781 C C . ASP A 1 239 ? -11.962 12.378 20.041 1.00 80.94 239 ASP A C 1
ATOM 1783 O O . ASP A 1 239 ? -12.175 11.711 21.054 1.00 80.94 239 ASP A O 1
ATOM 1787 N N . ASP A 1 240 ? -10.800 12.363 19.397 1.00 77.75 240 ASP A N 1
ATOM 1788 C CA . ASP A 1 240 ? -9.627 11.614 19.845 1.00 77.75 240 ASP A CA 1
ATOM 1789 C C . ASP A 1 240 ? -8.736 12.408 20.818 1.00 77.75 240 ASP A C 1
ATOM 1791 O O . ASP A 1 240 ? -7.781 11.856 21.364 1.00 77.75 240 ASP A O 1
ATOM 1795 N N . GLY A 1 241 ? -9.044 13.689 21.056 1.00 79.00 241 GLY A N 1
ATOM 1796 C CA . GLY A 1 241 ? -8.264 14.586 21.904 1.00 79.00 241 GLY A CA 1
ATOM 1797 C C . GLY A 1 241 ? -6.916 15.023 21.319 1.00 79.00 241 GLY A C 1
ATOM 1798 O O . GLY A 1 241 ? -6.134 15.640 22.044 1.00 79.00 241 GLY A O 1
ATOM 1799 N N . LEU A 1 242 ? -6.622 14.734 20.045 1.00 75.25 242 LEU A N 1
ATOM 1800 C CA . LEU A 1 242 ? -5.299 14.967 19.447 1.00 75.25 242 LEU A CA 1
ATOM 1801 C C . LEU A 1 242 ? -5.113 16.350 18.810 1.00 75.25 242 LEU A C 1
ATOM 1803 O O . LEU A 1 242 ? -3.988 16.708 18.457 1.00 75.25 242 LEU A O 1
ATOM 1807 N N . GLY A 1 243 ? -6.168 17.166 18.731 1.00 63.81 243 GLY A N 1
ATOM 1808 C CA . GLY A 1 243 ? -6.045 18.589 18.390 1.00 63.81 243 GLY A CA 1
ATOM 1809 C C . GLY A 1 243 ? -6.997 19.040 17.320 1.00 63.81 243 GLY A C 1
ATOM 1810 O O . GLY A 1 243 ? -6.565 19.141 16.153 1.00 63.81 243 GLY A O 1
#